Protein AF-A0A8H7E1X3-F1 (afdb_monomer_lite)

Organism: NCBI:txid364733

Radius of gyration: 27.25 Å; chains: 1; bounding box: 79×110×70 Å

Structure (mmCIF, N/CA/C/O backbone):
data_AF-A0A8H7E1X3-F1
#
_entry.id   AF-A0A8H7E1X3-F1
#
loop_
_atom_site.group_PDB
_atom_site.id
_atom_site.type_symbol
_atom_site.label_atom_id
_atom_site.label_alt_id
_atom_site.label_comp_id
_atom_site.label_asym_id
_atom_site.label_entity_id
_atom_site.label_seq_id
_atom_site.pdbx_PDB_ins_code
_atom_site.Cartn_x
_atom_site.Cartn_y
_atom_site.Cartn_z
_atom_site.occupancy
_atom_site.B_iso_or_equiv
_atom_site.auth_seq_id
_atom_site.auth_comp_id
_atom_site.auth_asym_id
_atom_site.auth_atom_id
_atom_site.pdbx_PDB_model_num
ATOM 1 N N . MET A 1 1 ? 49.394 28.393 -11.352 1.00 40.75 1 MET A N 1
ATOM 2 C CA . MET A 1 1 ? 48.302 28.401 -10.356 1.00 40.75 1 MET A CA 1
ATOM 3 C C . MET A 1 1 ? 47.250 27.421 -10.867 1.00 40.75 1 MET A C 1
ATOM 5 O O . MET A 1 1 ? 46.431 27.788 -11.692 1.00 40.75 1 MET A O 1
ATOM 9 N N . GLU A 1 2 ? 47.381 26.138 -10.519 1.00 32.41 2 GLU A N 1
ATOM 10 C CA . GLU A 1 2 ? 46.522 25.055 -11.025 1.00 32.41 2 GLU A CA 1
ATOM 11 C C . GLU A 1 2 ? 45.499 24.658 -9.958 1.00 32.41 2 GLU A C 1
ATOM 13 O O . GLU A 1 2 ? 45.860 24.237 -8.858 1.00 32.41 2 GLU A O 1
ATOM 18 N N . ILE A 1 3 ? 44.214 24.785 -10.286 1.00 37.97 3 ILE A N 1
ATOM 19 C CA . ILE A 1 3 ? 43.106 24.386 -9.418 1.00 37.97 3 ILE A CA 1
ATOM 20 C C . ILE A 1 3 ? 42.787 22.915 -9.709 1.00 37.97 3 ILE A C 1
ATOM 22 O O . ILE A 1 3 ? 42.150 22.582 -10.706 1.00 37.97 3 ILE A O 1
ATOM 26 N N . ARG A 1 4 ? 43.242 22.012 -8.830 1.00 36.03 4 ARG A N 1
ATOM 27 C CA . ARG A 1 4 ? 42.859 20.592 -8.847 1.00 36.03 4 ARG A CA 1
ATOM 28 C C . ARG A 1 4 ? 41.491 20.403 -8.192 1.00 36.03 4 ARG A C 1
ATOM 30 O O . ARG A 1 4 ? 41.354 20.495 -6.974 1.00 36.03 4 ARG A O 1
ATOM 37 N N . ASN A 1 5 ? 40.502 20.074 -9.015 1.00 37.00 5 ASN A N 1
ATOM 38 C CA . ASN A 1 5 ? 39.153 19.707 -8.602 1.00 37.00 5 ASN A CA 1
ATOM 39 C C . ASN A 1 5 ? 39.150 18.274 -8.028 1.00 37.00 5 ASN A C 1
ATOM 41 O O . ASN A 1 5 ? 39.399 17.306 -8.746 1.00 37.00 5 ASN A O 1
ATOM 45 N N .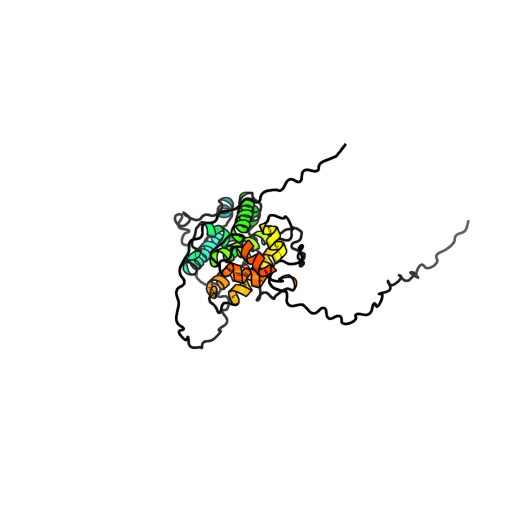 LYS A 1 6 ? 38.898 18.122 -6.721 1.00 37.31 6 LYS A N 1
ATOM 46 C CA . LYS A 1 6 ? 38.736 16.811 -6.068 1.00 37.31 6 LYS A CA 1
ATOM 47 C C . LYS A 1 6 ? 37.273 16.372 -6.150 1.00 37.31 6 LYS A C 1
ATOM 49 O O . LYS A 1 6 ? 36.441 16.828 -5.370 1.00 37.31 6 LYS A O 1
ATOM 54 N N . GLY A 1 7 ? 36.980 15.443 -7.057 1.00 34.59 7 GLY A N 1
ATOM 55 C CA . GLY A 1 7 ? 35.714 14.712 -7.082 1.00 34.59 7 GLY A CA 1
ATOM 56 C C . GLY A 1 7 ? 35.587 13.788 -5.866 1.00 34.59 7 GLY A C 1
ATOM 57 O O . GLY A 1 7 ? 36.361 12.845 -5.708 1.00 34.59 7 GLY A O 1
ATOM 58 N N . LYS A 1 8 ? 34.604 14.052 -4.999 1.00 36.53 8 LYS A N 1
ATOM 59 C CA . LYS A 1 8 ? 34.191 13.135 -3.928 1.00 36.53 8 LYS A CA 1
ATOM 60 C C . LYS A 1 8 ? 33.233 12.092 -4.509 1.00 36.53 8 LYS A C 1
ATOM 62 O O . LYS A 1 8 ? 32.081 12.403 -4.794 1.00 36.53 8 LYS A O 1
ATOM 67 N N . LYS A 1 9 ? 33.697 10.848 -4.649 1.00 36.06 9 LYS A N 1
ATOM 68 C CA . LYS A 1 9 ? 32.831 9.673 -4.831 1.00 36.06 9 LYS A CA 1
ATOM 69 C C . LYS A 1 9 ? 32.139 9.373 -3.496 1.00 36.06 9 LYS A C 1
ATOM 71 O O . LYS A 1 9 ? 32.824 9.139 -2.502 1.00 36.06 9 LYS A O 1
ATOM 76 N N . LYS A 1 10 ? 30.802 9.393 -3.458 1.00 39.31 10 LYS A N 1
ATOM 77 C CA . LYS A 1 10 ? 30.027 8.843 -2.334 1.00 39.31 10 LYS A CA 1
ATOM 78 C C . LYS A 1 10 ? 29.990 7.320 -2.475 1.00 39.31 10 LYS A C 1
ATOM 80 O O . LYS A 1 10 ? 29.634 6.802 -3.529 1.00 39.31 10 LYS A O 1
ATOM 85 N N . ALA A 1 11 ? 30.408 6.626 -1.422 1.00 35.34 11 ALA A N 1
ATOM 86 C CA . ALA A 1 11 ? 30.333 5.178 -1.309 1.00 35.34 11 ALA A CA 1
ATOM 87 C C . ALA A 1 11 ? 28.884 4.761 -1.013 1.00 35.34 11 ALA A C 1
ATOM 89 O O . ALA A 1 11 ? 28.290 5.239 -0.048 1.00 35.34 11 ALA A O 1
ATOM 90 N N . PHE A 1 12 ? 28.329 3.879 -1.844 1.00 36.59 12 PHE A N 1
ATOM 91 C CA . PHE A 1 12 ? 27.053 3.217 -1.592 1.00 36.59 12 PHE A CA 1
ATOM 92 C C . PHE A 1 12 ? 27.228 2.179 -0.476 1.00 36.59 12 PHE A C 1
ATOM 94 O O . PHE A 1 12 ? 28.072 1.285 -0.559 1.00 36.59 12 PHE A O 1
ATOM 101 N N . GLY A 1 13 ? 26.441 2.332 0.589 1.00 32.03 13 GLY A N 1
ATOM 102 C CA . GLY A 1 13 ? 26.385 1.403 1.711 1.00 32.03 13 GLY A CA 1
ATOM 103 C C . GLY A 1 13 ? 25.727 0.091 1.295 1.00 32.03 13 GLY A C 1
ATOM 104 O O . GLY A 1 13 ? 24.541 0.047 0.983 1.00 32.03 13 GLY A O 1
ATOM 105 N N . LYS A 1 14 ? 26.514 -0.982 1.312 1.00 32.50 14 LYS A N 1
ATOM 106 C CA . LYS A 1 14 ? 26.104 -2.361 1.045 1.00 32.50 14 LYS A CA 1
ATOM 107 C C . LYS A 1 14 ? 25.162 -2.835 2.165 1.00 32.50 14 LYS A C 1
ATOM 109 O O . LYS A 1 14 ? 25.622 -3.070 3.281 1.00 32.50 14 LYS A O 1
ATOM 114 N N . ARG A 1 15 ? 23.855 -2.953 1.901 1.00 44.34 15 ARG A N 1
ATOM 115 C CA . ARG A 1 15 ? 22.910 -3.603 2.829 1.00 44.34 15 ARG A CA 1
ATOM 116 C C . ARG A 1 15 ? 23.003 -5.115 2.637 1.00 44.34 15 ARG A C 1
ATOM 118 O O . ARG A 1 15 ? 22.833 -5.618 1.533 1.00 44.34 15 ARG A O 1
ATOM 125 N N . VAL A 1 16 ? 23.328 -5.819 3.715 1.00 31.39 16 VAL A N 1
ATOM 126 C CA . VAL A 1 16 ? 23.414 -7.281 3.757 1.00 31.39 16 VAL A CA 1
ATOM 127 C C . VAL A 1 16 ? 22.051 -7.815 4.189 1.00 31.39 16 VAL A C 1
ATOM 129 O O . VAL A 1 16 ? 21.572 -7.482 5.270 1.00 31.39 16 VAL A O 1
ATOM 132 N N . CYS A 1 17 ? 21.422 -8.627 3.342 1.00 40.16 17 CYS A N 1
ATOM 133 C CA . CYS A 1 17 ? 20.300 -9.481 3.718 1.00 40.16 17 CYS A CA 1
ATOM 134 C C . CYS A 1 17 ? 20.712 -10.926 3.422 1.00 40.16 17 CYS A C 1
ATOM 136 O O . CYS A 1 17 ? 20.998 -11.273 2.275 1.00 40.16 17 CYS A O 1
ATOM 138 N N . ASP A 1 18 ? 20.800 -11.739 4.471 1.00 33.78 18 ASP A N 1
ATOM 139 C CA . ASP A 1 18 ? 21.260 -13.122 4.402 1.00 33.78 18 ASP A CA 1
ATOM 140 C C . ASP A 1 18 ? 20.233 -14.026 3.703 1.00 33.78 18 ASP A C 1
ATOM 142 O O . ASP A 1 18 ? 19.049 -14.057 4.041 1.00 33.78 18 ASP A O 1
ATOM 146 N N . ASN A 1 19 ? 20.709 -14.782 2.710 1.00 34.38 19 ASN A N 1
ATOM 147 C CA . ASN A 1 19 ? 19.912 -15.687 1.886 1.00 34.38 19 ASN A CA 1
ATOM 148 C C . ASN A 1 19 ? 19.796 -17.078 2.528 1.00 34.38 19 ASN A C 1
ATOM 150 O O . ASN A 1 19 ? 20.764 -17.840 2.564 1.00 34.38 19 ASN A O 1
ATOM 154 N N . ALA A 1 20 ? 18.584 -17.465 2.929 1.00 38.03 20 ALA A N 1
ATOM 155 C CA . ALA A 1 20 ? 18.246 -18.849 3.248 1.00 38.03 20 ALA A CA 1
ATOM 156 C C . ALA A 1 20 ? 17.790 -19.596 1.977 1.00 38.03 20 ALA A C 1
ATOM 158 O O . ALA A 1 20 ? 16.727 -19.327 1.417 1.00 38.03 20 ALA A O 1
ATOM 159 N N . ARG A 1 21 ? 18.598 -20.560 1.514 1.00 37.12 21 ARG A N 1
ATOM 160 C CA . ARG A 1 21 ? 18.247 -21.503 0.434 1.00 37.12 21 ARG A CA 1
ATOM 161 C C . ARG A 1 21 ? 17.143 -22.459 0.899 1.00 37.12 21 ARG A C 1
ATOM 163 O O . ARG A 1 21 ? 17.361 -23.227 1.831 1.00 37.12 21 ARG A O 1
ATOM 170 N N . SER A 1 22 ? 16.016 -22.501 0.186 1.00 34.88 22 SER A N 1
ATOM 171 C CA . SER A 1 22 ? 14.993 -23.545 0.341 1.00 34.88 22 SER A CA 1
ATOM 172 C C . SER A 1 22 ? 14.752 -24.290 -0.976 1.00 34.88 22 SER A C 1
ATOM 174 O O . SER A 1 22 ? 14.728 -23.698 -2.055 1.00 34.88 22 SER A O 1
ATOM 176 N N . LYS A 1 23 ? 14.641 -25.617 -0.869 1.00 36.41 23 LYS A N 1
ATOM 177 C CA . LYS A 1 23 ? 14.521 -26.592 -1.961 1.00 36.41 23 LYS A CA 1
ATOM 178 C C . LYS A 1 23 ? 13.106 -26.572 -2.561 1.00 36.41 23 LYS A C 1
ATOM 180 O O . LYS A 1 23 ? 12.122 -26.514 -1.831 1.00 36.41 23 LYS A O 1
ATOM 185 N N . LYS A 1 24 ? 13.008 -26.676 -3.892 1.00 33.84 24 LYS A N 1
ATOM 186 C CA . LYS A 1 24 ? 11.742 -26.812 -4.638 1.00 33.84 24 LYS A CA 1
ATOM 187 C C . LYS A 1 24 ? 11.119 -28.203 -4.426 1.00 33.84 24 LYS A C 1
ATOM 189 O O . LYS A 1 24 ? 11.837 -29.184 -4.621 1.00 33.84 24 LYS A O 1
ATOM 194 N N . PRO A 1 25 ? 9.808 -28.321 -4.150 1.00 36.34 25 PRO A N 1
ATOM 195 C CA . PRO A 1 25 ? 9.078 -29.561 -4.367 1.00 36.34 25 PRO A CA 1
ATOM 196 C C . PRO A 1 25 ? 8.365 -29.559 -5.731 1.00 36.34 25 PRO A C 1
ATOM 198 O O . PRO A 1 25 ? 7.834 -28.545 -6.184 1.00 36.34 25 PRO A O 1
ATOM 201 N N . SER A 1 26 ? 8.394 -30.725 -6.374 1.00 33.47 26 SER A N 1
ATOM 202 C CA . SER A 1 26 ? 7.674 -31.085 -7.598 1.00 33.47 26 SER A CA 1
ATOM 203 C C . SER A 1 26 ? 6.284 -31.601 -7.227 1.00 33.47 26 SER A C 1
ATOM 205 O O . SER A 1 26 ? 6.188 -32.442 -6.333 1.00 33.47 26 SER A O 1
ATOM 207 N N . TYR A 1 27 ? 5.230 -31.135 -7.902 1.00 35.53 27 TYR A N 1
ATOM 208 C CA . TYR A 1 27 ? 3.880 -31.675 -7.732 1.00 35.53 27 TYR A CA 1
ATOM 209 C C . TYR A 1 27 ? 3.224 -31.992 -9.074 1.00 35.53 27 TYR A C 1
ATOM 211 O O . TYR A 1 27 ? 3.367 -31.263 -10.054 1.00 35.53 27 TYR A O 1
ATOM 219 N N . LYS A 1 28 ? 2.559 -33.150 -9.077 1.00 32.94 28 LYS A N 1
ATOM 220 C CA . LYS A 1 28 ? 1.869 -33.792 -10.195 1.00 32.94 28 LYS A CA 1
ATOM 221 C C . LYS A 1 28 ? 0.504 -33.139 -10.433 1.00 32.94 28 LYS A C 1
ATOM 223 O O . LYS A 1 28 ? -0.164 -32.742 -9.486 1.00 32.94 28 LYS A O 1
ATOM 228 N N . ASN A 1 29 ? 0.113 -33.092 -11.706 1.00 32.84 29 ASN A N 1
ATOM 229 C CA . ASN A 1 29 ? -1.195 -32.652 -12.186 1.00 32.84 29 ASN A CA 1
ATOM 230 C C . ASN A 1 29 ? -2.312 -33.588 -11.710 1.00 32.84 29 ASN A C 1
ATOM 232 O O . ASN A 1 29 ? -2.316 -34.764 -12.078 1.00 32.84 29 ASN A O 1
ATOM 236 N N . GLU A 1 30 ? -3.299 -33.040 -11.010 1.00 33.59 30 GLU A N 1
ATOM 237 C CA . GLU A 1 30 ? -4.628 -33.639 -10.886 1.00 33.59 30 GLU A CA 1
ATOM 238 C C . GLU A 1 30 ? -5.644 -32.763 -11.625 1.00 33.59 30 GLU A C 1
ATOM 240 O O . GLU A 1 30 ? -5.647 -31.538 -11.508 1.00 33.59 30 GLU A O 1
ATOM 245 N N . LYS A 1 31 ? -6.463 -33.413 -12.457 1.00 35.22 31 LYS A N 1
ATOM 246 C CA . LYS A 1 31 ? -7.557 -32.806 -13.221 1.00 35.22 31 LYS A CA 1
ATOM 247 C C . LYS A 1 31 ? -8.707 -32.468 -12.273 1.00 35.22 31 LYS A C 1
ATOM 249 O O . LYS A 1 31 ? -9.170 -33.353 -11.559 1.00 35.22 31 LYS A O 1
ATOM 254 N N . ILE A 1 32 ? -9.215 -31.241 -12.344 1.00 34.91 32 ILE A N 1
ATOM 255 C CA . ILE A 1 32 ? -10.472 -30.840 -11.699 1.00 34.91 32 ILE A CA 1
ATOM 256 C C . ILE A 1 32 ? -11.569 -30.779 -12.778 1.00 34.91 32 ILE A C 1
ATOM 258 O O . ILE A 1 32 ? -11.307 -30.221 -13.847 1.00 34.91 32 ILE A O 1
ATOM 262 N N . PRO A 1 33 ? -12.766 -31.353 -12.552 1.00 32.25 33 PRO A N 1
ATOM 263 C CA . PRO A 1 33 ? -13.883 -31.256 -13.484 1.00 32.25 33 PRO A CA 1
ATOM 264 C C . PRO A 1 33 ? -14.520 -29.864 -13.455 1.00 32.25 33 PRO A C 1
ATOM 266 O O . PRO A 1 33 ? -14.688 -29.260 -12.396 1.00 32.25 33 PRO A O 1
ATOM 269 N N . SER A 1 34 ? -14.900 -29.395 -14.639 1.00 40.62 34 SER A N 1
ATOM 270 C CA . SER A 1 34 ? -15.777 -28.255 -14.872 1.00 40.62 34 SER A CA 1
ATOM 271 C C . SER A 1 34 ? -17.210 -28.585 -14.463 1.00 40.62 34 SER A C 1
ATOM 273 O O . SER A 1 34 ? -17.730 -29.613 -14.888 1.00 40.62 34 SER A O 1
ATOM 275 N N . ASP A 1 35 ? -17.808 -27.723 -13.645 1.00 34.59 35 ASP A N 1
ATOM 276 C CA . ASP A 1 35 ? -19.159 -27.161 -13.803 1.00 34.59 35 ASP A CA 1
ATOM 277 C C . ASP A 1 35 ? -19.638 -26.636 -12.447 1.00 34.59 35 ASP A C 1
ATOM 279 O O . ASP A 1 35 ? -19.656 -27.388 -11.476 1.00 34.59 35 ASP A O 1
ATOM 283 N N . GLN A 1 36 ? -20.027 -25.354 -12.390 1.00 33.09 36 GLN A N 1
ATOM 284 C CA . GLN A 1 36 ? -21.293 -24.888 -11.796 1.00 33.09 36 GLN A CA 1
ATOM 285 C C . GLN A 1 36 ? -21.360 -23.352 -11.684 1.00 33.09 36 GLN A C 1
ATOM 287 O O . GLN A 1 36 ? -20.557 -22.715 -11.011 1.00 33.09 36 GLN A O 1
ATOM 292 N N . ASN A 1 37 ? -22.369 -22.812 -12.375 1.00 28.78 37 ASN A N 1
ATOM 293 C CA . ASN A 1 37 ? -23.277 -21.723 -11.999 1.00 28.78 37 ASN A CA 1
ATOM 294 C C . ASN A 1 37 ? -22.716 -20.502 -11.253 1.00 28.78 37 ASN A C 1
ATOM 296 O O . ASN A 1 37 ? -22.516 -20.505 -10.042 1.00 28.78 37 ASN A O 1
ATOM 300 N N . ILE A 1 38 ? -22.615 -19.397 -11.996 1.00 33.38 38 ILE A N 1
ATOM 301 C CA . ILE A 1 38 ? -22.511 -18.039 -11.462 1.00 33.38 38 ILE A CA 1
ATOM 302 C C . ILE A 1 38 ? -23.931 -17.588 -11.098 1.00 33.38 38 ILE A C 1
ATOM 304 O O . ILE A 1 38 ? -24.655 -17.057 -11.936 1.00 33.38 38 ILE A O 1
ATOM 308 N N . GLU A 1 39 ? -24.336 -17.825 -9.853 1.00 29.86 39 GLU A N 1
ATOM 309 C CA . GLU A 1 39 ? -25.414 -17.056 -9.235 1.00 29.86 39 GLU A CA 1
ATOM 310 C C . GLU A 1 39 ? -24.825 -15.775 -8.639 1.00 29.86 39 GLU A C 1
ATOM 312 O O . GLU A 1 39 ? -23.852 -15.777 -7.884 1.00 29.86 39 GLU A O 1
ATOM 317 N N . THR A 1 40 ? -25.416 -14.662 -9.050 1.00 33.84 40 THR A N 1
ATOM 318 C CA . THR A 1 40 ? -25.144 -13.302 -8.608 1.00 33.84 40 THR A CA 1
ATOM 319 C C . THR A 1 40 ? -25.275 -13.211 -7.084 1.00 33.84 40 THR A C 1
ATOM 321 O O . THR A 1 40 ? -26.377 -13.293 -6.545 1.00 33.84 40 THR A O 1
ATOM 324 N N . LEU A 1 41 ? -24.156 -13.020 -6.377 1.00 33.00 41 LEU A N 1
ATOM 325 C CA . LEU A 1 41 ? -24.151 -12.671 -4.955 1.00 33.00 41 LEU A CA 1
ATOM 326 C C . LEU A 1 41 ? -24.676 -11.241 -4.803 1.00 33.00 41 LEU A C 1
ATOM 328 O O . LEU A 1 41 ? -23.929 -10.265 -4.834 1.00 33.00 41 LEU A O 1
ATOM 332 N N . ALA A 1 42 ? -25.995 -11.134 -4.671 1.00 29.48 42 ALA A N 1
ATOM 333 C CA . ALA A 1 42 ? -26.642 -9.967 -4.111 1.00 29.48 42 ALA A CA 1
ATOM 334 C C . ALA A 1 42 ? -26.044 -9.697 -2.724 1.00 29.48 42 ALA A C 1
ATOM 336 O O . ALA A 1 42 ? -25.891 -10.611 -1.911 1.00 29.48 42 ALA A O 1
ATOM 337 N N . VAL A 1 43 ? -25.709 -8.432 -2.475 1.00 38.00 43 VAL A N 1
ATOM 338 C CA . VAL A 1 43 ? -25.320 -7.903 -1.169 1.00 38.00 43 VAL A CA 1
ATOM 339 C C . VAL A 1 43 ? -26.432 -8.242 -0.177 1.00 38.00 43 VAL A C 1
ATOM 341 O O . VAL A 1 43 ? -27.475 -7.593 -0.132 1.00 38.00 43 VAL A O 1
ATOM 344 N N . ALA A 1 44 ? -26.237 -9.318 0.579 1.00 29.52 44 ALA A N 1
ATOM 345 C CA . ALA A 1 44 ? -27.119 -9.678 1.667 1.00 29.52 44 ALA A CA 1
ATOM 346 C C . ALA A 1 44 ? -26.823 -8.724 2.824 1.00 29.52 44 ALA A C 1
ATOM 348 O O . ALA A 1 44 ? -25.816 -8.867 3.518 1.00 29.52 44 ALA A O 1
ATOM 349 N N . GLU A 1 45 ? -27.700 -7.742 3.031 1.00 31.36 45 GLU A N 1
ATOM 350 C CA . GLU A 1 45 ? -27.774 -7.038 4.307 1.00 31.36 45 GLU A CA 1
ATOM 351 C C . GLU A 1 45 ? -27.894 -8.085 5.427 1.00 31.36 45 GLU A C 1
ATOM 353 O O . GLU A 1 45 ? -28.821 -8.908 5.392 1.00 31.36 45 GLU A O 1
ATOM 358 N N . PRO A 1 46 ? -26.994 -8.098 6.424 1.00 34.97 46 PRO A N 1
ATOM 359 C CA . PRO A 1 46 ? -27.085 -9.055 7.511 1.00 34.97 46 PRO A CA 1
ATOM 360 C C . PRO A 1 46 ? -28.291 -8.710 8.394 1.00 34.97 46 PRO A C 1
ATOM 362 O O . PRO A 1 46 ? -28.202 -7.949 9.356 1.00 34.97 46 PRO A O 1
ATOM 365 N N . LYS A 1 47 ? -29.443 -9.315 8.085 1.00 34.22 47 LYS A N 1
ATOM 366 C CA . LYS A 1 47 ? -30.630 -9.374 8.950 1.00 34.22 47 LYS A CA 1
ATOM 367 C C . LYS A 1 47 ? -30.427 -10.417 10.048 1.00 34.22 47 LYS A C 1
ATOM 369 O O . LYS A 1 47 ? -31.170 -11.387 10.157 1.00 34.22 47 LYS A O 1
ATOM 374 N N . THR A 1 48 ? -29.418 -10.209 10.880 1.00 34.88 48 THR A N 1
ATOM 375 C CA . THR A 1 48 ? -29.334 -10.856 12.192 1.00 34.88 48 THR A CA 1
ATOM 376 C C . THR A 1 48 ? -29.596 -9.791 13.244 1.00 34.88 48 THR A C 1
ATOM 378 O O . THR A 1 48 ? -28.948 -8.744 13.200 1.00 34.88 48 THR A O 1
ATOM 381 N N . PRO A 1 49 ? -30.535 -10.006 14.184 1.00 34.66 49 PRO A N 1
ATOM 382 C CA . PRO A 1 49 ? -30.709 -9.079 15.287 1.00 34.66 49 PRO A CA 1
ATOM 383 C C . PRO A 1 49 ? -29.373 -9.016 16.023 1.00 34.66 49 PRO A C 1
ATOM 385 O O . PRO A 1 49 ? -28.888 -10.045 16.495 1.00 34.66 49 PRO A O 1
ATOM 388 N N . LEU A 1 50 ? -28.763 -7.825 16.060 1.00 41.53 50 LEU A N 1
ATOM 389 C CA . LEU A 1 50 ? -27.578 -7.545 16.860 1.00 41.53 50 LEU A CA 1
ATOM 390 C C . LEU A 1 50 ? -27.877 -8.005 18.285 1.00 41.53 50 LEU A C 1
ATOM 392 O O . LEU A 1 50 ? -28.576 -7.329 19.047 1.00 41.53 50 LEU A O 1
ATOM 396 N N . SER A 1 51 ? -27.369 -9.188 18.626 1.00 34.34 51 SER A N 1
ATOM 397 C CA . SER A 1 51 ? -27.281 -9.637 19.999 1.00 34.34 51 SER A CA 1
ATOM 398 C C . SER A 1 51 ? -26.544 -8.534 20.735 1.00 34.34 51 SER A C 1
ATOM 400 O O . SER A 1 51 ? -25.371 -8.267 20.468 1.00 34.34 51 SER A O 1
ATOM 402 N N . LYS A 1 52 ? -27.256 -7.857 21.638 1.00 41.28 52 LYS A N 1
ATOM 403 C CA . LYS A 1 52 ? -26.666 -7.043 22.694 1.00 41.28 52 LYS A CA 1
ATOM 404 C C . LYS A 1 52 ? -25.803 -7.973 23.536 1.00 41.28 52 LYS A C 1
ATOM 406 O O . LYS A 1 52 ? -26.231 -8.458 24.577 1.00 41.28 52 LYS A O 1
ATOM 411 N N . SER A 1 53 ? -24.597 -8.262 23.075 1.00 38.66 53 SER A N 1
ATOM 412 C CA . SER A 1 53 ? -23.643 -9.011 23.863 1.00 38.66 53 SER A CA 1
ATOM 413 C C . SER A 1 53 ? -22.221 -8.618 23.507 1.00 38.66 53 SER A C 1
ATOM 415 O O . SER A 1 53 ? -21.548 -9.278 22.724 1.00 38.66 53 SER A O 1
ATOM 417 N N . VAL A 1 54 ? -21.783 -7.582 24.216 1.00 40.31 54 VAL A N 1
ATOM 418 C CA . VAL A 1 54 ? -20.501 -7.585 24.912 1.00 40.31 54 VAL A CA 1
ATOM 419 C C . VAL A 1 54 ? -19.289 -7.612 23.970 1.00 40.31 54 VAL A C 1
ATOM 421 O O . VAL A 1 54 ? -18.741 -8.674 23.677 1.00 40.31 54 VAL A O 1
ATOM 424 N N . LEU A 1 55 ? -18.751 -6.423 23.665 1.00 43.97 55 LEU A N 1
ATOM 425 C CA . LEU A 1 55 ? -17.299 -6.232 23.730 1.00 43.97 55 LEU A CA 1
ATOM 426 C C . LEU A 1 55 ? -16.860 -6.814 25.076 1.00 43.97 55 LEU A C 1
ATOM 428 O O . LEU A 1 55 ? -16.966 -6.159 26.114 1.00 43.97 55 LEU A O 1
ATOM 432 N N . LYS A 1 56 ? -16.470 -8.094 25.101 1.00 45.25 56 LYS A N 1
ATOM 433 C CA . LYS A 1 56 ? -15.847 -8.675 26.287 1.00 45.25 56 LYS A CA 1
ATOM 434 C C . LYS A 1 56 ? -14.582 -7.868 26.420 1.00 45.25 56 LYS A C 1
ATOM 436 O O . LYS A 1 56 ? -13.702 -7.972 25.578 1.00 45.25 56 LYS A O 1
ATOM 441 N N . SER A 1 57 ? -14.522 -7.043 27.450 1.00 41.66 57 SER A N 1
ATOM 442 C CA . SER A 1 57 ? -13.445 -6.103 27.736 1.00 41.66 57 SER A CA 1
ATOM 443 C C . SER A 1 57 ? -12.059 -6.771 27.788 1.00 41.66 57 SER A C 1
ATOM 445 O O . SER A 1 57 ? -11.059 -6.073 27.725 1.00 41.66 57 SER A O 1
ATOM 447 N N . GLY A 1 58 ? -11.989 -8.111 27.820 1.00 42.56 58 GLY A N 1
ATOM 448 C CA . GLY A 1 58 ? -10.768 -8.912 27.661 1.00 42.56 58 GLY A CA 1
ATOM 449 C C . GLY A 1 58 ? -10.421 -9.397 26.237 1.00 42.56 58 GLY A C 1
ATOM 450 O O . GLY A 1 58 ? -9.422 -10.082 26.084 1.00 42.56 58 GLY A O 1
ATOM 451 N N . ARG A 1 59 ? -11.201 -9.096 25.183 1.00 51.47 59 ARG A N 1
ATOM 452 C CA . ARG A 1 59 ? -10.902 -9.478 23.774 1.00 51.47 59 ARG A CA 1
ATOM 453 C C . ARG A 1 59 ? -10.083 -8.437 22.996 1.00 51.47 59 ARG A C 1
ATOM 455 O O . ARG A 1 59 ? -9.648 -8.717 21.882 1.00 51.47 59 ARG A O 1
ATOM 462 N N . LEU A 1 60 ? -9.889 -7.249 23.567 1.00 53.72 60 LEU A N 1
ATOM 463 C CA . LEU A 1 60 ? -9.121 -6.153 22.960 1.00 53.72 60 LEU A CA 1
ATOM 464 C C . LEU A 1 60 ? -7.640 -6.177 23.380 1.00 53.72 60 LEU A C 1
ATOM 466 O O . LEU A 1 60 ? -6.811 -5.500 22.772 1.00 53.72 60 LEU A O 1
ATOM 470 N N . GLU A 1 61 ? -7.289 -6.978 24.392 1.00 50.22 61 GLU A N 1
ATOM 471 C CA . GLU A 1 61 ? -5.898 -7.242 24.758 1.00 50.22 61 GLU A CA 1
ATOM 472 C C . GLU A 1 61 ? -5.195 -7.962 23.598 1.00 50.22 61 GLU A C 1
ATOM 474 O O . GLU A 1 61 ? -5.582 -9.054 23.191 1.00 50.22 61 GLU A O 1
ATOM 479 N N . GLY A 1 62 ? -4.180 -7.314 23.022 1.00 62.41 62 GLY A N 1
ATOM 480 C CA . GLY A 1 62 ? -3.420 -7.828 21.875 1.00 62.41 62 GLY A CA 1
ATOM 481 C C . GLY A 1 62 ? -3.650 -7.076 20.564 1.00 62.41 62 GLY A C 1
ATOM 482 O O . GLY A 1 62 ? -2.891 -7.264 19.613 1.00 62.41 62 GLY A O 1
ATOM 483 N N . TRP A 1 63 ? -4.625 -6.165 20.509 1.00 72.06 63 TRP A N 1
ATOM 484 C CA . TRP A 1 63 ? -4.811 -5.308 19.344 1.00 72.06 63 TRP A CA 1
ATOM 485 C C . TRP A 1 63 ? -3.732 -4.229 19.301 1.00 72.06 63 TRP A C 1
ATOM 487 O O . TRP A 1 63 ? -3.772 -3.253 20.050 1.00 72.06 63 TRP A O 1
ATOM 497 N N . LYS A 1 64 ? -2.767 -4.371 18.390 1.00 81.94 64 LYS A N 1
ATOM 498 C CA . LYS A 1 64 ? -1.788 -3.312 18.120 1.00 81.94 64 LYS A CA 1
ATOM 499 C C . LYS A 1 64 ? -2.391 -2.261 17.185 1.00 81.94 64 LYS A C 1
ATOM 501 O O . LYS A 1 64 ? -2.032 -2.174 16.014 1.00 81.94 64 LYS A O 1
ATOM 506 N N . LEU A 1 65 ? -3.322 -1.466 17.714 1.00 85.88 65 LEU A N 1
ATOM 507 C CA . LEU A 1 65 ? -3.777 -0.226 17.084 1.00 85.88 65 LEU A CA 1
ATOM 508 C C . LEU A 1 65 ? -3.181 0.991 17.810 1.00 85.88 65 LEU A C 1
ATOM 510 O O . LEU A 1 65 ? -2.998 0.945 19.029 1.00 85.88 65 LEU A O 1
ATOM 514 N N . PRO A 1 66 ? -2.903 2.097 17.098 1.00 87.50 66 PRO A N 1
ATOM 515 C CA . PRO A 1 66 ? -2.539 3.358 17.732 1.00 87.50 66 PRO A CA 1
ATOM 516 C C . PRO A 1 66 ? -3.624 3.796 18.720 1.00 87.50 66 PRO A C 1
ATOM 518 O O . PRO A 1 66 ? -4.815 3.764 18.403 1.00 87.50 66 PRO A O 1
ATOM 521 N N . SER A 1 67 ? -3.222 4.241 19.911 1.00 86.69 67 SER A N 1
ATOM 522 C CA . SER A 1 67 ? -4.155 4.590 20.993 1.00 86.69 67 SER A CA 1
ATOM 523 C C . SER A 1 67 ? -5.147 5.686 20.593 1.00 86.69 67 SER A C 1
ATOM 525 O O . SER A 1 67 ? -6.315 5.622 20.974 1.00 86.69 67 SER A O 1
ATOM 527 N N . GLN A 1 68 ? -4.705 6.658 19.789 1.00 85.31 68 GLN A N 1
ATOM 528 C CA . GLN A 1 68 ? -5.553 7.713 19.233 1.00 85.31 68 GLN A CA 1
ATOM 529 C C . GLN A 1 68 ? -6.664 7.145 18.342 1.00 85.31 68 GLN A C 1
ATOM 531 O O . GLN A 1 68 ? -7.817 7.540 18.482 1.00 85.31 68 GLN A O 1
ATOM 536 N N . VAL A 1 69 ? -6.326 6.199 17.461 1.00 85.56 69 VAL A N 1
ATOM 537 C CA . VAL A 1 69 ? -7.289 5.546 16.564 1.00 85.56 69 VAL A CA 1
ATOM 538 C C . VAL A 1 69 ? -8.262 4.704 17.375 1.00 85.56 69 VAL A C 1
ATOM 540 O O . VAL A 1 69 ? -9.469 4.862 17.246 1.00 85.56 69 VAL A O 1
ATOM 543 N N . PHE A 1 70 ? -7.740 3.877 18.279 1.00 85.44 70 PHE A N 1
ATOM 544 C CA . PHE A 1 70 ? -8.554 3.007 19.119 1.00 85.44 70 PHE A CA 1
ATOM 545 C C . PHE A 1 70 ? -9.584 3.782 19.954 1.00 85.44 70 PHE A C 1
ATOM 547 O O . PHE A 1 70 ? -10.730 3.365 20.064 1.00 85.44 70 PHE A O 1
ATOM 554 N N . ARG A 1 71 ? -9.190 4.927 20.525 1.00 85.06 71 ARG A N 1
ATOM 555 C CA . ARG A 1 71 ? -10.074 5.763 21.354 1.00 85.06 71 ARG A CA 1
ATOM 556 C C . ARG A 1 71 ? -11.043 6.625 20.551 1.00 85.06 71 ARG A C 1
ATOM 558 O O . ARG A 1 71 ? -12.048 7.052 21.108 1.00 85.06 71 ARG A O 1
ATOM 565 N N . GLY A 1 72 ? -10.710 6.953 19.304 1.00 84.00 72 GLY A N 1
ATOM 566 C CA . GLY A 1 72 ? -11.546 7.816 18.472 1.00 84.00 72 GLY A CA 1
ATOM 567 C C . GLY A 1 72 ? -12.517 7.065 17.564 1.00 84.00 72 GLY A C 1
ATOM 568 O O . GLY A 1 72 ? -13.362 7.712 16.953 1.00 84.00 72 GLY A O 1
ATOM 569 N N . LEU A 1 73 ? -12.421 5.735 17.485 1.00 83.94 73 LEU A N 1
ATOM 570 C CA . LEU A 1 73 ? -13.433 4.889 16.857 1.00 83.94 73 LEU A CA 1
ATOM 571 C C . LEU A 1 73 ? -14.569 4.584 17.837 1.00 83.94 73 LEU A C 1
ATOM 573 O O . LEU A 1 73 ? -14.352 4.351 19.027 1.00 83.94 73 LEU A O 1
ATOM 577 N N . SER A 1 74 ? -15.794 4.563 17.324 1.00 84.44 74 SER A N 1
ATOM 578 C CA . SER A 1 74 ? -16.956 4.091 18.070 1.00 84.44 74 SER A CA 1
ATOM 579 C C . SER A 1 74 ? -16.895 2.577 18.288 1.00 84.44 74 SER A C 1
ATOM 581 O O . SER A 1 74 ? -16.267 1.835 17.533 1.00 84.44 74 SER A O 1
ATOM 583 N N . ILE A 1 75 ? -17.622 2.096 19.299 1.00 82.81 75 ILE A N 1
ATOM 584 C CA . ILE A 1 75 ? -17.758 0.659 19.588 1.00 82.81 75 ILE A CA 1
ATOM 585 C C . ILE A 1 75 ? -18.244 -0.118 18.356 1.00 82.81 75 ILE A C 1
ATOM 587 O O . ILE A 1 75 ? -17.710 -1.174 18.050 1.00 82.81 75 ILE A O 1
ATOM 591 N N . GLN A 1 76 ? -19.207 0.434 17.614 1.00 82.06 76 GLN A N 1
ATOM 592 C CA . GLN A 1 76 ? -19.768 -0.210 16.424 1.00 82.06 76 GLN A CA 1
ATOM 593 C C . GLN A 1 76 ? -18.733 -0.338 15.298 1.00 82.06 76 GLN A C 1
ATOM 595 O O . GLN A 1 76 ? -18.689 -1.355 14.615 1.00 82.06 76 GLN A O 1
ATOM 600 N N . GLU A 1 77 ? -17.884 0.674 15.104 1.00 84.06 77 GLU A N 1
ATOM 601 C CA . GLU A 1 77 ? -16.793 0.618 14.121 1.00 84.06 77 GLU A CA 1
ATOM 602 C C . GLU A 1 77 ? -15.727 -0.404 14.527 1.00 84.06 77 GLU A C 1
ATOM 604 O O . GLU A 1 77 ? -15.252 -1.162 13.683 1.00 84.06 77 GLU A O 1
ATOM 609 N N . LEU A 1 78 ? -15.391 -0.465 15.819 1.00 84.31 78 LEU A N 1
ATOM 610 C CA . LEU A 1 78 ? -14.461 -1.459 16.355 1.00 84.31 78 LEU A CA 1
ATOM 611 C C . LEU A 1 78 ? -15.007 -2.887 16.223 1.00 84.31 78 LEU A C 1
ATOM 613 O O . LEU A 1 78 ? -14.255 -3.779 15.835 1.00 84.31 78 LEU A O 1
ATOM 617 N N . ASP A 1 79 ? -16.297 -3.103 16.484 1.00 83.12 79 ASP A N 1
ATOM 618 C CA . ASP A 1 79 ? -16.951 -4.408 16.339 1.00 83.12 79 ASP A CA 1
ATOM 619 C C . ASP A 1 79 ? -17.000 -4.854 14.870 1.00 83.12 79 ASP A C 1
ATOM 621 O O . ASP A 1 79 ? -16.658 -5.996 14.561 1.00 83.12 79 ASP A O 1
ATOM 625 N N . HIS A 1 80 ? -17.353 -3.960 13.939 1.00 83.56 80 HIS A N 1
ATOM 626 C CA . HIS A 1 80 ? -17.315 -4.277 12.507 1.00 83.56 80 HIS A CA 1
ATOM 627 C C . HIS A 1 80 ? -15.900 -4.622 12.039 1.00 83.56 80 HIS A C 1
ATOM 629 O O . HIS A 1 80 ? -15.701 -5.623 11.347 1.00 83.56 80 HIS A O 1
ATOM 635 N N . PHE A 1 81 ? -14.909 -3.825 12.445 1.00 86.00 81 PHE A N 1
ATOM 636 C CA . PHE A 1 81 ? -13.518 -4.102 12.113 1.00 86.00 81 PHE A CA 1
ATOM 637 C C . PHE A 1 81 ? -13.041 -5.426 12.727 1.00 86.00 81 PHE A C 1
ATOM 639 O O . PHE A 1 81 ? -12.329 -6.175 12.063 1.00 86.00 81 PHE A O 1
ATOM 646 N N . TYR A 1 82 ? -13.477 -5.769 13.944 1.00 85.50 82 TYR A N 1
ATOM 647 C CA . TYR A 1 82 ? -13.162 -7.058 14.560 1.00 85.50 82 TYR A CA 1
ATOM 648 C C . TYR A 1 82 ? -13.675 -8.233 13.734 1.00 85.50 82 TYR A C 1
ATOM 650 O O . TYR A 1 82 ? -12.914 -9.153 13.445 1.00 85.50 82 TYR A O 1
ATOM 658 N N . VAL A 1 83 ? -14.951 -8.195 13.343 1.00 85.38 83 VAL A N 1
ATOM 659 C CA . VAL A 1 83 ? -15.568 -9.263 12.547 1.00 85.38 83 VAL A CA 1
ATOM 660 C C . VAL A 1 83 ? -14.825 -9.431 11.222 1.00 85.38 83 VAL A C 1
ATOM 662 O O . VAL A 1 83 ? -14.506 -10.555 10.834 1.00 85.38 83 VAL A O 1
ATOM 665 N N . TYR A 1 84 ? -14.480 -8.321 10.563 1.00 85.38 84 TYR A N 1
ATOM 666 C CA . TYR A 1 84 ? -13.667 -8.352 9.350 1.00 85.38 84 TYR A CA 1
ATOM 667 C C . TYR A 1 84 ? -12.285 -8.976 9.588 1.00 85.38 84 TYR A C 1
ATOM 669 O O . TYR A 1 84 ? -11.842 -9.824 8.809 1.00 85.38 84 TYR A O 1
ATOM 677 N N . LEU A 1 85 ? -11.595 -8.558 10.652 1.00 87.88 85 LEU A N 1
ATOM 678 C CA . LEU A 1 85 ? -10.246 -9.013 10.971 1.00 87.88 85 LEU A CA 1
ATOM 679 C C . LEU A 1 85 ? -10.234 -10.513 11.294 1.00 87.88 85 LEU A C 1
ATOM 681 O O . LEU A 1 85 ? -9.426 -11.250 10.733 1.00 87.88 85 LEU A O 1
ATOM 685 N N . GLU A 1 86 ? -11.161 -10.976 12.138 1.00 87.06 86 GLU A N 1
ATOM 686 C CA . GLU A 1 86 ? -11.302 -12.387 12.512 1.00 87.06 86 GLU A CA 1
ATOM 687 C C . GLU A 1 86 ? -11.582 -13.257 11.280 1.00 87.06 86 GLU A C 1
ATOM 689 O O . GLU A 1 86 ? -10.891 -14.253 11.057 1.00 87.06 86 GLU A O 1
ATOM 694 N N . HIS A 1 87 ? -12.528 -12.845 10.433 1.00 85.50 87 HIS A N 1
ATOM 695 C CA . HIS A 1 87 ? -12.829 -13.535 9.180 1.00 85.50 87 HIS A CA 1
ATOM 696 C C . HIS A 1 87 ? -11.605 -13.590 8.250 1.00 85.50 87 HIS A C 1
ATOM 698 O O . HIS A 1 87 ? -11.249 -14.647 7.726 1.00 85.50 87 HIS A O 1
ATOM 704 N N . THR A 1 88 ? -10.901 -12.468 8.091 1.00 86.38 88 THR A N 1
ATOM 705 C CA . THR A 1 88 ? -9.720 -12.385 7.224 1.00 86.38 88 THR A CA 1
ATOM 706 C C . THR A 1 88 ? -8.575 -13.261 7.730 1.00 86.38 88 THR A C 1
ATOM 708 O O . THR A 1 88 ? -7.940 -13.953 6.935 1.00 86.38 88 THR A O 1
ATOM 711 N N . HIS A 1 89 ? -8.319 -13.294 9.040 1.00 88.19 89 HIS A N 1
ATOM 712 C CA . HIS A 1 89 ? -7.272 -14.131 9.636 1.00 88.19 89 HIS A CA 1
ATOM 713 C C . HIS A 1 89 ? -7.578 -15.628 9.514 1.00 88.19 89 HIS A C 1
ATOM 715 O O . HIS A 1 89 ? -6.660 -16.432 9.326 1.00 88.19 89 HIS A O 1
ATOM 721 N N . GLN A 1 90 ? -8.856 -16.017 9.563 1.00 87.44 90 GLN A N 1
ATOM 722 C CA . GLN A 1 90 ? -9.263 -17.405 9.339 1.00 87.44 90 GLN A CA 1
ATOM 723 C C . GLN A 1 90 ? -8.950 -17.871 7.911 1.00 87.44 90 GLN A C 1
ATOM 725 O O . GLN A 1 90 ? -8.477 -18.998 7.735 1.00 87.44 90 GLN A O 1
ATOM 730 N N . ILE A 1 91 ? -9.161 -17.001 6.919 1.00 87.69 91 ILE A N 1
ATOM 731 C CA . ILE A 1 91 ? -8.938 -17.299 5.499 1.00 87.69 91 ILE A CA 1
ATOM 732 C C . ILE A 1 91 ? -7.450 -17.177 5.131 1.00 87.69 91 ILE A C 1
ATOM 734 O O . ILE A 1 91 ? -6.863 -18.097 4.563 1.00 87.69 91 ILE A O 1
ATOM 738 N N . ILE A 1 92 ? -6.797 -16.071 5.500 1.00 89.19 92 ILE A N 1
ATOM 739 C CA . ILE A 1 92 ? -5.411 -15.749 5.129 1.00 89.19 92 ILE A CA 1
ATOM 740 C C . ILE A 1 92 ? -4.518 -15.747 6.375 1.00 89.19 92 ILE A C 1
ATOM 742 O O . ILE A 1 92 ? -3.956 -14.729 6.780 1.00 89.19 92 ILE A O 1
ATOM 746 N N . ARG A 1 93 ? -4.314 -16.932 6.964 1.00 89.12 93 ARG A N 1
ATOM 747 C CA . ARG A 1 93 ? -3.528 -17.122 8.205 1.00 89.12 93 ARG A CA 1
ATOM 748 C C . ARG A 1 93 ? -2.113 -16.539 8.172 1.00 89.12 93 ARG A C 1
ATOM 750 O O . ARG A 1 93 ? -1.541 -16.232 9.210 1.00 89.12 93 ARG A O 1
ATOM 757 N N . LEU A 1 94 ? -1.517 -16.388 6.987 1.00 90.44 94 LEU A N 1
ATOM 758 C CA . LEU A 1 94 ? -0.188 -15.782 6.831 1.00 90.44 94 LEU A CA 1
ATOM 759 C C . LEU A 1 94 ? -0.132 -14.312 7.273 1.00 90.44 94 LEU A C 1
ATOM 761 O O . LEU A 1 94 ? 0.965 -13.818 7.558 1.00 90.44 94 LEU A O 1
ATOM 765 N N . LEU A 1 95 ? -1.284 -13.642 7.310 1.00 91.06 95 LEU A N 1
ATOM 766 C CA . LEU A 1 95 ? -1.432 -12.246 7.699 1.00 91.06 95 LEU A CA 1
ATOM 767 C C . LEU A 1 95 ? -1.885 -12.061 9.152 1.00 91.06 95 LEU A C 1
ATOM 769 O O . LEU A 1 95 ? -1.898 -10.915 9.596 1.00 91.06 95 LEU A O 1
ATOM 773 N N . ASP A 1 96 ? -2.187 -13.144 9.882 1.00 91.38 96 ASP A N 1
ATOM 774 C CA . ASP A 1 96 ? -2.602 -13.128 11.293 1.00 91.38 96 ASP A CA 1
ATOM 775 C C . ASP A 1 96 ? -1.429 -12.743 12.203 1.00 91.38 96 ASP A C 1
ATOM 777 O O . ASP A 1 96 ? -0.726 -13.571 12.790 1.00 91.38 96 ASP A O 1
ATOM 781 N N . LYS A 1 97 ? -1.144 -11.444 12.216 1.00 90.38 97 LYS A N 1
ATOM 782 C CA . LYS A 1 97 ? -0.082 -10.814 12.987 1.00 90.38 97 LYS A CA 1
ATOM 783 C C . LYS A 1 97 ? -0.600 -9.491 13.531 1.00 90.38 97 LYS A C 1
ATOM 785 O O . LYS A 1 97 ? -1.095 -8.687 12.741 1.00 90.38 97 LYS A O 1
ATOM 790 N N . PRO A 1 98 ? -0.415 -9.194 14.827 1.00 88.81 98 PRO A N 1
ATOM 791 C CA . PRO A 1 98 ? -0.887 -7.941 15.409 1.00 88.81 98 PRO A CA 1
ATOM 792 C C . PRO A 1 98 ? -0.378 -6.689 14.679 1.00 88.81 98 PRO A C 1
ATOM 794 O O . PRO A 1 98 ? -1.077 -5.684 14.605 1.00 88.81 98 PRO A O 1
ATOM 797 N N . GLU A 1 99 ? 0.826 -6.737 14.102 1.00 89.75 99 GLU A N 1
ATOM 798 C CA . GLU A 1 99 ? 1.425 -5.626 13.352 1.00 89.75 99 GLU A CA 1
ATOM 799 C C . GLU A 1 99 ? 0.659 -5.270 12.066 1.00 89.75 99 GLU A C 1
ATOM 801 O O . GLU A 1 99 ? 0.813 -4.157 11.553 1.00 89.75 99 GLU A O 1
ATOM 806 N N . ASN A 1 100 ? -0.164 -6.192 11.556 1.00 93.06 100 ASN A N 1
ATOM 807 C CA . ASN A 1 100 ? -0.984 -6.000 10.364 1.00 93.06 100 ASN A CA 1
ATOM 808 C C . ASN A 1 100 ? -2.337 -5.353 10.671 1.00 93.06 100 ASN A C 1
ATOM 810 O O . ASN A 1 100 ? -2.981 -4.872 9.743 1.00 93.06 100 ASN A O 1
ATOM 814 N N . ASN A 1 101 ? -2.759 -5.270 11.937 1.00 91.81 101 ASN A N 1
ATOM 815 C CA . ASN A 1 101 ? -4.084 -4.752 12.294 1.00 91.81 101 ASN A CA 1
ATOM 816 C C . ASN A 1 101 ? -4.302 -3.324 11.776 1.00 91.81 101 ASN A C 1
ATOM 818 O O . ASN A 1 101 ? -5.358 -3.021 11.232 1.00 91.81 101 ASN A O 1
ATOM 822 N N . ILE A 1 102 ? -3.296 -2.450 11.885 1.00 92.44 102 ILE A N 1
ATOM 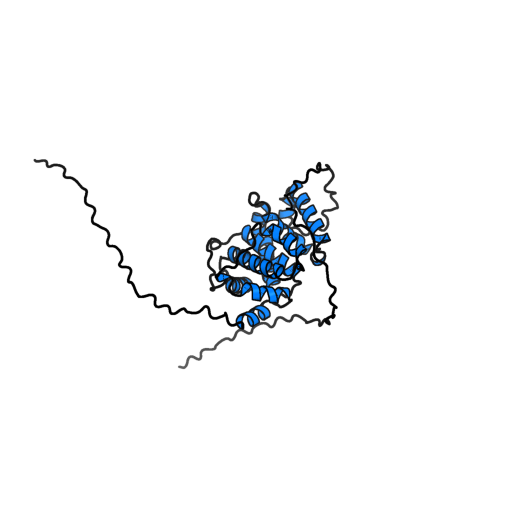823 C CA . ILE A 1 102 ? -3.404 -1.086 11.349 1.00 92.44 102 ILE A CA 1
ATOM 824 C C . ILE A 1 102 ? -3.449 -1.058 9.815 1.00 92.44 102 ILE A C 1
ATOM 826 O O . ILE A 1 102 ? -4.120 -0.205 9.245 1.00 92.44 102 ILE A O 1
ATOM 830 N N . LEU A 1 103 ? -2.782 -2.002 9.142 1.00 93.94 103 LEU A N 1
ATOM 831 C CA . LEU A 1 103 ? -2.839 -2.120 7.684 1.00 93.94 103 LEU A CA 1
ATOM 832 C C . LEU A 1 103 ? -4.231 -2.573 7.246 1.00 93.94 103 LEU A C 1
ATOM 834 O O . LEU A 1 103 ? -4.818 -1.953 6.367 1.00 93.94 103 LEU A O 1
ATOM 838 N N . PHE A 1 104 ? -4.791 -3.585 7.912 1.00 91.25 104 PHE A N 1
ATOM 839 C CA . PHE A 1 104 ? -6.157 -4.030 7.659 1.00 91.25 104 PHE A CA 1
ATOM 840 C C . PHE A 1 104 ? -7.167 -2.912 7.892 1.00 91.25 104 PHE A C 1
ATOM 842 O O . PHE A 1 104 ? -8.017 -2.684 7.036 1.00 91.25 104 PHE A O 1
ATOM 849 N N . LEU A 1 105 ? -7.029 -2.166 8.991 1.00 89.75 105 LEU A N 1
ATOM 850 C CA . LEU A 1 105 ? -7.912 -1.043 9.290 1.00 89.75 105 LEU A CA 1
ATOM 851 C C . LEU A 1 105 ? -7.870 0.024 8.188 1.00 89.75 105 LEU A C 1
ATOM 853 O O . LEU A 1 105 ? -8.914 0.544 7.800 1.00 89.75 105 LEU A O 1
ATOM 857 N N . LEU A 1 106 ? -6.680 0.320 7.653 1.00 89.50 106 LEU A N 1
ATOM 858 C CA . LEU A 1 106 ? -6.527 1.217 6.507 1.00 89.50 106 LEU A CA 1
ATOM 859 C C . LEU A 1 106 ? -7.243 0.670 5.266 1.00 89.50 106 LEU A C 1
ATOM 861 O O . LEU A 1 106 ? -7.960 1.428 4.622 1.00 89.50 106 LEU A O 1
ATOM 865 N N . THR A 1 107 ? -7.099 -0.626 4.963 1.00 87.19 107 THR A N 1
ATOM 866 C CA . THR A 1 107 ? -7.740 -1.243 3.787 1.00 87.19 107 THR A CA 1
ATOM 867 C C . THR A 1 107 ? -9.261 -1.332 3.883 1.00 87.19 107 THR A C 1
ATOM 869 O O . THR A 1 107 ? -9.934 -1.218 2.870 1.00 87.19 107 THR A O 1
ATOM 872 N N . THR A 1 108 ? -9.830 -1.506 5.079 1.00 80.62 108 THR A N 1
ATOM 873 C CA . THR A 1 108 ? -11.289 -1.611 5.246 1.00 80.62 108 THR A CA 1
ATOM 874 C C . THR A 1 108 ? -12.000 -0.274 5.300 1.00 80.62 108 THR A C 1
ATOM 876 O O . THR A 1 108 ? -13.209 -0.202 5.108 1.00 80.62 108 THR A O 1
ATOM 879 N N . ASN A 1 109 ? -11.274 0.800 5.606 1.00 68.88 109 ASN A N 1
ATOM 880 C CA . ASN A 1 109 ? -11.877 2.113 5.787 1.00 68.88 109 ASN A CA 1
ATOM 881 C C . ASN A 1 109 ? -12.212 2.820 4.461 1.00 68.88 109 ASN A C 1
ATOM 883 O O . ASN A 1 109 ? -12.859 3.863 4.465 1.00 68.88 109 ASN A O 1
ATOM 887 N N . THR A 1 110 ? -11.794 2.271 3.321 1.00 57.06 110 THR A N 1
ATOM 888 C CA . THR A 1 110 ? -12.182 2.787 2.001 1.00 57.06 110 THR A CA 1
ATOM 889 C C . THR A 1 110 ? -13.583 2.326 1.572 1.00 57.06 110 THR A C 1
ATOM 891 O O . THR A 1 110 ? -14.138 2.899 0.644 1.00 57.06 110 THR A O 1
ATOM 894 N N . ILE A 1 111 ? -14.202 1.380 2.299 1.00 49.50 111 ILE A N 1
ATOM 895 C CA . ILE A 1 111 ? -15.521 0.778 1.998 1.00 49.50 111 ILE A CA 1
ATOM 896 C C . ILE A 1 111 ? -16.696 1.751 2.244 1.00 49.50 111 ILE A C 1
ATOM 898 O O . ILE A 1 111 ? -17.819 1.507 1.814 1.00 49.50 111 ILE A O 1
ATOM 902 N N . SER A 1 112 ? -16.468 2.881 2.919 1.00 48.47 112 SER A N 1
ATOM 903 C CA . SER A 1 112 ? -17.501 3.901 3.123 1.00 48.47 112 SER A CA 1
ATOM 904 C C . SER A 1 112 ? -16.976 5.268 2.678 1.00 48.47 112 SER A C 1
ATOM 906 O O . SER A 1 112 ? -16.464 6.013 3.516 1.00 48.47 112 SER A O 1
ATOM 908 N N . PRO A 1 113 ? -17.114 5.643 1.392 1.00 46.09 113 PRO A N 1
ATOM 909 C CA . PRO A 1 113 ? -16.664 6.944 0.885 1.00 46.09 113 PRO A CA 1
ATOM 910 C C . PRO A 1 113 ? -17.255 8.137 1.661 1.00 46.09 113 PRO A C 1
ATOM 912 O O . PRO A 1 113 ? -16.566 9.136 1.872 1.00 46.09 113 PRO A O 1
ATOM 915 N N . ASP A 1 114 ? -18.469 7.990 2.206 1.00 49.25 114 ASP A N 1
ATOM 916 C CA . ASP A 1 114 ? -19.129 9.000 3.051 1.00 49.25 114 ASP A CA 1
ATOM 917 C C . ASP A 1 114 ? -18.594 9.066 4.494 1.00 49.25 114 ASP A C 1
ATOM 919 O O . ASP A 1 114 ? -18.896 9.994 5.246 1.00 49.25 114 ASP A O 1
ATOM 923 N N . ARG A 1 115 ? -17.775 8.092 4.903 1.00 54.12 115 ARG A N 1
ATOM 924 C CA . ARG A 1 115 ? -17.144 8.016 6.223 1.00 54.12 115 ARG A CA 1
ATOM 925 C C . ARG A 1 115 ? -15.635 7.882 6.075 1.00 54.12 115 ARG A C 1
ATOM 927 O O . ARG A 1 115 ? -15.032 6.933 6.566 1.00 54.12 115 ARG A O 1
ATOM 934 N N . LYS A 1 116 ? -14.979 8.902 5.512 1.00 59.25 116 LYS A N 1
ATOM 935 C CA . LYS A 1 116 ? -13.582 9.147 5.899 1.00 59.25 116 LYS A CA 1
ATOM 936 C C . LYS A 1 116 ? -13.574 9.390 7.403 1.00 59.25 116 LYS A C 1
ATOM 938 O O . LYS A 1 116 ? -13.935 10.474 7.861 1.00 59.25 116 LYS A O 1
ATOM 943 N N . ILE A 1 117 ? -13.233 8.363 8.181 1.00 72.88 117 ILE A N 1
ATOM 944 C CA . ILE A 1 117 ? -13.250 8.486 9.634 1.00 72.88 117 ILE A CA 1
ATOM 945 C C . ILE A 1 117 ? -12.199 9.525 10.007 1.00 72.88 117 ILE A C 1
ATOM 947 O O . ILE A 1 117 ? -10.996 9.292 9.887 1.00 72.88 117 ILE A O 1
ATOM 951 N N . LYS A 1 118 ? -12.669 10.691 10.454 1.00 83.31 118 LYS A N 1
ATOM 952 C CA . LYS A 1 118 ? -11.838 11.844 10.806 1.00 83.31 118 LYS A CA 1
ATOM 953 C C . LYS A 1 118 ? -10.668 11.453 11.713 1.00 83.31 118 LYS A C 1
ATOM 955 O O . LYS A 1 118 ? -9.560 11.929 11.50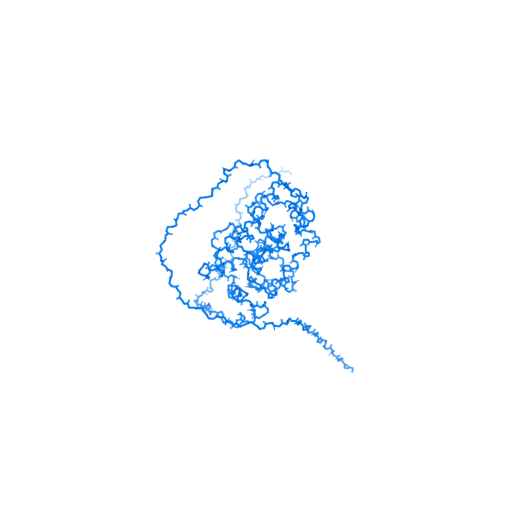0 1.00 83.31 118 LYS A O 1
ATOM 960 N N . VAL A 1 119 ? -10.881 10.516 12.646 1.00 87.75 119 VAL A N 1
ATOM 961 C CA . VAL A 1 119 ? -9.821 9.994 13.525 1.00 87.75 119 VAL A CA 1
ATOM 962 C C . VAL A 1 119 ? -8.647 9.386 12.751 1.00 87.75 119 VAL A C 1
ATOM 964 O O . VAL A 1 119 ? -7.500 9.610 13.126 1.00 87.75 119 VAL A O 1
ATOM 967 N N . LEU A 1 120 ? -8.904 8.652 11.664 1.00 89.31 120 LEU A N 1
ATOM 968 C CA . LEU A 1 120 ? -7.870 8.017 10.852 1.00 89.31 120 LEU A CA 1
ATOM 969 C C . LEU A 1 120 ? -7.137 9.048 10.002 1.00 89.31 120 LEU A C 1
ATOM 971 O O . LEU A 1 120 ? -5.919 8.971 9.900 1.00 89.31 120 LEU A O 1
ATOM 975 N N . SER A 1 121 ? -7.839 10.042 9.454 1.00 90.81 121 SER A N 1
ATOM 976 C CA . SER A 1 121 ? -7.196 11.163 8.758 1.00 90.81 121 SER A CA 1
ATOM 977 C C . SER A 1 121 ? -6.323 12.003 9.695 1.00 90.81 121 SER A C 1
ATOM 979 O O . SER A 1 121 ? -5.204 12.362 9.331 1.00 90.81 121 SER A O 1
ATOM 981 N N . ASP A 1 122 ? -6.806 12.300 10.902 1.00 91.31 122 ASP A N 1
ATOM 982 C CA . ASP A 1 122 ? -6.065 13.073 11.902 1.00 91.31 122 ASP A CA 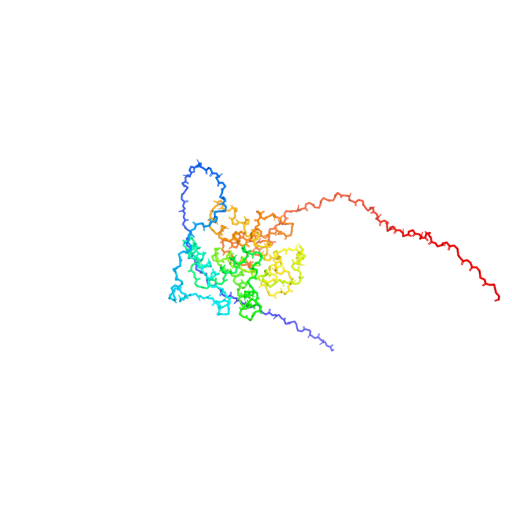1
ATOM 983 C C . ASP A 1 122 ? -4.840 12.294 12.399 1.00 91.31 122 ASP A C 1
ATOM 985 O O . ASP A 1 122 ? -3.738 12.840 12.475 1.00 91.31 122 ASP A O 1
ATOM 989 N N . TRP A 1 123 ? -4.998 10.995 12.667 1.00 94.38 123 TRP A N 1
ATOM 990 C CA . TRP A 1 123 ? -3.881 10.126 13.025 1.00 94.38 123 TRP A CA 1
ATOM 991 C C . TRP A 1 123 ? -2.891 9.940 11.866 1.00 94.38 123 TRP A C 1
ATOM 993 O O . TRP A 1 123 ? -1.685 9.982 12.092 1.00 94.38 123 TRP A O 1
ATOM 1003 N N . ALA A 1 124 ? -3.346 9.795 10.620 1.00 93.81 124 ALA A N 1
ATOM 1004 C CA . ALA A 1 124 ? -2.460 9.631 9.468 1.00 93.81 124 ALA A CA 1
ATOM 1005 C C . ALA A 1 124 ? -1.532 10.844 9.281 1.00 93.81 124 ALA A C 1
ATOM 1007 O O . ALA A 1 124 ? -0.374 10.676 8.898 1.00 93.81 124 ALA A O 1
ATOM 1008 N N . LYS A 1 125 ? -2.012 12.050 9.618 1.00 94.19 125 LYS A N 1
ATOM 1009 C CA . LYS A 1 125 ? -1.233 13.303 9.619 1.00 94.19 125 LYS A CA 1
ATOM 1010 C C . LYS A 1 125 ? -0.299 13.456 10.827 1.00 94.19 125 LYS A C 1
ATOM 1012 O O . LYS A 1 125 ? 0.551 14.349 10.818 1.00 94.19 125 LYS A O 1
ATOM 1017 N N . SER A 1 126 ? -0.458 12.632 11.862 1.00 96.00 126 SER A N 1
ATOM 1018 C CA . SER A 1 126 ? 0.423 12.625 13.034 1.00 96.00 126 SER A CA 1
ATOM 1019 C C . SER A 1 126 ? 1.807 12.051 12.704 1.00 96.00 126 SER A C 1
ATOM 1021 O O . SER A 1 126 ? 2.022 11.470 11.639 1.00 96.00 126 SER A O 1
ATOM 1023 N N . GLU A 1 127 ? 2.753 12.189 13.635 1.00 96.50 127 GLU A N 1
ATOM 1024 C CA . GLU A 1 127 ? 4.093 11.612 13.485 1.00 96.50 127 GLU A CA 1
ATOM 1025 C C . GLU A 1 127 ? 4.056 10.082 13.374 1.00 96.50 127 GLU A C 1
ATOM 1027 O O . GLU A 1 127 ? 4.725 9.511 12.515 1.00 96.50 127 GLU A O 1
ATOM 1032 N N . ASP A 1 128 ? 3.203 9.422 14.161 1.00 94.88 128 ASP A N 1
ATOM 1033 C CA . ASP A 1 128 ? 3.020 7.969 14.108 1.00 94.88 128 ASP A CA 1
ATOM 1034 C C . ASP A 1 128 ? 2.475 7.519 12.746 1.00 94.88 128 ASP A C 1
ATOM 1036 O O . ASP A 1 128 ? 2.933 6.522 12.182 1.00 94.88 128 ASP A O 1
ATOM 1040 N N . GLY A 1 129 ? 1.521 8.273 12.190 1.00 95.69 129 GLY A N 1
ATOM 1041 C CA . GLY A 1 129 ? 0.960 8.015 10.864 1.00 95.69 129 GLY A CA 1
ATOM 1042 C C . GLY A 1 129 ? 2.002 8.166 9.754 1.00 95.69 129 GLY A C 1
ATOM 1043 O O . GLY A 1 129 ? 2.139 7.279 8.909 1.00 95.69 129 GLY A O 1
ATOM 1044 N N . ARG A 1 130 ? 2.799 9.242 9.788 1.00 95.62 130 ARG A N 1
ATOM 1045 C CA . ARG A 1 130 ? 3.919 9.448 8.850 1.00 95.62 130 ARG A CA 1
ATOM 1046 C C . ARG A 1 130 ? 4.980 8.356 8.972 1.00 95.62 130 ARG A C 1
ATOM 1048 O O . ARG A 1 130 ? 5.452 7.838 7.962 1.00 95.62 130 ARG A O 1
ATOM 1055 N N . SER A 1 131 ? 5.321 7.968 10.200 1.00 96.56 131 SER A N 1
ATOM 1056 C CA . SER A 1 131 ? 6.256 6.877 10.482 1.00 96.56 131 SER A CA 1
ATOM 1057 C C . SER A 1 131 ? 5.763 5.549 9.899 1.00 96.56 131 SER A C 1
ATOM 1059 O O . SER A 1 131 ? 6.534 4.828 9.259 1.00 96.56 131 SER A O 1
ATOM 1061 N N . LEU A 1 132 ? 4.460 5.252 10.018 1.00 96.25 132 LEU A N 1
ATOM 1062 C CA . LEU A 1 132 ? 3.863 4.095 9.355 1.00 96.25 132 LEU A CA 1
ATOM 1063 C C . LEU A 1 132 ? 3.994 4.180 7.830 1.00 96.25 132 LEU A C 1
ATOM 1065 O O . LEU A 1 132 ? 4.385 3.190 7.219 1.00 96.25 132 LEU A O 1
ATOM 1069 N N . CYS A 1 133 ? 3.692 5.329 7.219 1.00 96.12 133 CYS A N 1
ATOM 1070 C CA . CYS A 1 133 ? 3.817 5.509 5.770 1.00 96.12 133 CYS A CA 1
ATOM 1071 C C . CYS A 1 133 ? 5.247 5.233 5.285 1.00 96.12 133 CYS A C 1
ATOM 1073 O O . CYS A 1 133 ? 5.448 4.438 4.367 1.00 96.12 133 CYS A O 1
ATOM 1075 N N . ASN A 1 134 ? 6.246 5.808 5.957 1.00 95.69 134 ASN A N 1
ATOM 1076 C CA . ASN A 1 134 ? 7.658 5.584 5.641 1.00 95.69 134 ASN A CA 1
ATOM 1077 C C . ASN A 1 134 ? 8.056 4.111 5.801 1.00 95.69 134 ASN A C 1
ATOM 1079 O O . ASN A 1 134 ? 8.805 3.567 4.988 1.00 95.69 134 ASN A O 1
ATOM 1083 N N . ARG A 1 135 ? 7.532 3.438 6.835 1.00 96.44 135 ARG A N 1
ATOM 1084 C CA . ARG A 1 135 ? 7.728 1.998 7.027 1.00 96.44 135 ARG A CA 1
ATOM 1085 C C . ARG A 1 135 ? 7.099 1.186 5.897 1.00 96.44 135 ARG A C 1
ATOM 1087 O O . ARG A 1 135 ? 7.768 0.296 5.392 1.00 96.44 135 ARG A O 1
ATOM 1094 N N . MET A 1 136 ? 5.871 1.497 5.475 1.00 97.06 136 MET A N 1
ATOM 1095 C CA . MET A 1 136 ? 5.206 0.798 4.368 1.00 97.06 136 MET A CA 1
ATOM 1096 C C . MET A 1 136 ? 5.994 0.931 3.063 1.00 97.06 136 MET A C 1
ATOM 1098 O O . MET A 1 136 ? 6.218 -0.078 2.406 1.00 97.06 136 MET A O 1
ATOM 1102 N N . LEU A 1 137 ? 6.473 2.132 2.720 1.00 96.06 137 LEU A N 1
ATOM 1103 C CA . LEU A 1 137 ? 7.333 2.344 1.548 1.00 96.06 137 LEU A CA 1
ATOM 1104 C C . LEU A 1 137 ? 8.612 1.503 1.637 1.00 96.06 137 LEU A C 1
ATOM 1106 O O . LEU A 1 137 ? 8.929 0.744 0.726 1.00 96.06 137 LEU A O 1
ATOM 1110 N N . LYS A 1 138 ? 9.302 1.540 2.782 1.00 95.88 138 LYS A N 1
ATOM 1111 C CA . LYS A 1 138 ? 10.494 0.714 3.006 1.00 95.88 138 LYS A CA 1
ATOM 1112 C C . LYS A 1 138 ? 10.199 -0.782 2.873 1.00 95.88 138 LYS A C 1
ATOM 1114 O O . LYS A 1 138 ? 10.977 -1.504 2.251 1.00 95.88 138 LYS A O 1
ATOM 1119 N N . ASP A 1 139 ? 9.095 -1.243 3.451 1.00 96.00 139 ASP A N 1
ATOM 1120 C CA . ASP A 1 139 ? 8.671 -2.636 3.376 1.00 96.00 139 ASP A CA 1
ATOM 1121 C C . ASP A 1 139 ? 8.397 -3.004 1.909 1.00 96.00 139 ASP A C 1
ATOM 1123 O O . ASP A 1 139 ? 8.894 -4.032 1.439 1.00 96.00 139 ASP A O 1
ATOM 1127 N N . ILE A 1 140 ? 7.693 -2.153 1.147 1.00 96.12 140 ILE A N 1
ATOM 1128 C CA . ILE A 1 140 ? 7.455 -2.337 -0.294 1.00 96.12 140 ILE A CA 1
ATOM 1129 C C . ILE A 1 140 ? 8.771 -2.505 -1.053 1.00 96.12 140 ILE A C 1
ATOM 1131 O O . ILE A 1 140 ? 8.774 -3.275 -2.003 1.00 96.12 140 ILE A O 1
ATOM 1135 N N . SER A 1 141 ? 9.898 -1.914 -0.657 1.00 93.94 141 SER A N 1
ATOM 1136 C CA . SER A 1 141 ? 11.184 -2.149 -1.340 1.00 93.94 141 SER A CA 1
ATOM 1137 C C . SER A 1 141 ? 11.819 -3.516 -1.021 1.00 93.94 141 SER A C 1
ATOM 1139 O O . SER A 1 141 ? 12.608 -4.052 -1.803 1.00 93.94 141 SER A O 1
ATOM 1141 N N . CYS A 1 142 ? 11.475 -4.119 0.118 1.00 93.19 142 CYS A N 1
ATOM 1142 C CA . CYS A 1 142 ? 12.087 -5.351 0.614 1.00 93.19 142 CYS A CA 1
ATOM 1143 C C . CYS A 1 142 ? 11.440 -6.641 0.075 1.00 93.19 142 CYS A C 1
ATOM 1145 O O . CYS A 1 142 ? 10.336 -6.660 -0.476 1.00 93.19 142 CYS A O 1
ATOM 1147 N N . VAL A 1 143 ? 12.138 -7.767 0.268 1.00 93.06 143 VAL A N 1
ATOM 1148 C CA . VAL A 1 143 ? 11.568 -9.101 0.030 1.00 93.06 143 VAL A CA 1
ATOM 1149 C C . VAL A 1 143 ? 10.501 -9.378 1.083 1.00 93.06 143 VAL A C 1
ATOM 1151 O O . VAL A 1 143 ? 10.767 -9.324 2.282 1.00 93.06 143 VAL A O 1
ATOM 1154 N N . GLN A 1 144 ? 9.299 -9.715 0.631 1.00 92.12 144 GLN A N 1
ATOM 1155 C CA . GLN A 1 144 ? 8.171 -10.054 1.488 1.00 92.12 144 GLN A CA 1
ATOM 1156 C C . GLN A 1 144 ? 7.424 -11.260 0.923 1.00 92.12 144 GLN A C 1
ATOM 1158 O O . GLN A 1 144 ? 7.524 -11.582 -0.263 1.00 92.12 144 GLN A O 1
ATOM 1163 N N . LYS A 1 145 ? 6.627 -11.919 1.771 1.00 93.44 145 LYS A N 1
ATOM 1164 C CA . LYS A 1 145 ? 5.596 -12.832 1.269 1.00 93.44 145 LYS A CA 1
ATOM 1165 C C . LYS A 1 145 ? 4.587 -12.016 0.461 1.00 93.44 145 LYS A C 1
ATOM 1167 O O . LYS A 1 145 ? 4.236 -10.912 0.863 1.00 93.44 145 LYS A O 1
ATOM 1172 N N . ARG A 1 146 ? 4.113 -12.559 -0.655 1.00 93.75 146 ARG A N 1
ATOM 1173 C CA . ARG A 1 146 ? 3.178 -11.882 -1.569 1.00 93.75 146 ARG A CA 1
ATOM 1174 C C . ARG A 1 146 ? 1.893 -11.397 -0.906 1.00 93.75 146 ARG A C 1
ATOM 1176 O O . ARG A 1 146 ? 1.424 -10.324 -1.253 1.00 93.75 146 ARG A O 1
ATOM 1183 N N . GLU A 1 147 ? 1.365 -12.139 0.065 1.00 94.12 147 GLU A N 1
ATOM 1184 C CA . GLU A 1 147 ? 0.178 -11.742 0.824 1.00 94.12 147 GLU A CA 1
ATOM 1185 C C . GLU A 1 147 ? 0.468 -10.458 1.612 1.00 94.12 147 GLU A C 1
ATOM 1187 O O . GLU A 1 147 ? -0.316 -9.514 1.582 1.00 94.12 147 GLU A O 1
ATOM 1192 N N . GLN A 1 148 ? 1.638 -10.395 2.260 1.00 95.69 148 GLN A N 1
ATOM 1193 C CA . GLN A 1 148 ? 2.078 -9.215 3.002 1.00 95.69 148 GLN A CA 1
ATOM 1194 C C . GLN A 1 148 ? 2.374 -8.047 2.061 1.00 95.69 148 GLN A C 1
ATOM 1196 O O . GLN A 1 148 ? 1.953 -6.933 2.340 1.00 95.69 148 GLN A O 1
ATOM 1201 N N . LEU A 1 149 ? 3.065 -8.295 0.943 1.00 95.94 149 LEU A N 1
ATOM 1202 C CA . LEU A 1 149 ? 3.335 -7.268 -0.061 1.00 95.94 149 LEU A CA 1
ATOM 1203 C C . LEU A 1 149 ? 2.028 -6.635 -0.542 1.00 95.94 149 LEU A C 1
ATOM 1205 O O . LEU A 1 149 ? 1.920 -5.413 -0.581 1.00 95.94 149 LEU A O 1
ATOM 1209 N N . ALA A 1 150 ? 1.040 -7.466 -0.871 1.00 94.44 150 ALA A N 1
ATOM 1210 C CA . ALA A 1 150 ? -0.233 -6.989 -1.368 1.00 94.44 150 ALA A CA 1
ATOM 1211 C C . ALA A 1 150 ? -0.991 -6.178 -0.309 1.00 94.44 150 ALA A C 1
ATOM 1213 O O . ALA A 1 150 ? -1.416 -5.064 -0.602 1.00 94.44 150 ALA A O 1
ATOM 1214 N N . LEU A 1 151 ? -1.059 -6.665 0.936 1.00 94.75 151 LEU A N 1
ATOM 1215 C CA . LEU A 1 151 ? -1.637 -5.900 2.044 1.00 94.75 151 LEU A CA 1
ATOM 1216 C C . LEU A 1 151 ? -0.934 -4.546 2.232 1.00 94.75 151 LEU A C 1
ATOM 1218 O O . LEU A 1 151 ? -1.604 -3.526 2.357 1.00 94.75 151 LEU A O 1
ATOM 1222 N N . THR A 1 152 ? 0.401 -4.513 2.217 1.00 96.12 152 THR A N 1
ATOM 1223 C CA . THR A 1 152 ? 1.179 -3.280 2.412 1.00 96.12 152 THR A CA 1
ATOM 1224 C C . THR A 1 152 ? 0.943 -2.268 1.286 1.00 96.12 152 THR A C 1
ATOM 1226 O O . THR A 1 152 ? 0.772 -1.085 1.570 1.00 96.12 152 THR A O 1
ATOM 1229 N N . VAL A 1 153 ? 0.886 -2.705 0.022 1.00 94.94 153 VAL A N 1
ATOM 1230 C CA . VAL A 1 153 ? 0.614 -1.816 -1.126 1.00 94.94 153 VAL A CA 1
ATOM 1231 C C . VAL A 1 153 ? -0.791 -1.220 -1.039 1.00 94.94 153 VAL A C 1
ATOM 1233 O O . VAL A 1 153 ? -0.957 -0.011 -1.197 1.00 94.94 153 VAL A O 1
ATOM 1236 N N . VAL A 1 154 ? -1.798 -2.041 -0.736 1.00 92.38 154 VAL A N 1
ATOM 1237 C CA . VAL A 1 154 ? -3.194 -1.584 -0.634 1.00 92.38 154 VAL A CA 1
ATOM 1238 C C . VAL A 1 154 ? -3.395 -0.680 0.582 1.00 92.38 154 VAL A C 1
ATOM 1240 O O . VAL A 1 154 ? -4.081 0.339 0.491 1.00 92.38 154 VAL A O 1
ATOM 1243 N N . ALA A 1 155 ? -2.752 -0.988 1.710 1.00 93.69 155 ALA A N 1
ATOM 1244 C CA . ALA A 1 155 ? -2.769 -0.130 2.890 1.00 93.69 155 ALA A CA 1
ATOM 1245 C C . ALA A 1 155 ? -2.074 1.216 2.632 1.00 93.69 155 ALA A C 1
ATOM 1247 O O . ALA A 1 155 ? -2.580 2.250 3.065 1.00 93.69 155 ALA A O 1
ATOM 1248 N N . TRP A 1 156 ? -0.960 1.230 1.891 1.00 95.00 156 TRP A N 1
ATOM 1249 C CA . TRP A 1 156 ? -0.291 2.468 1.488 1.00 95.00 156 TRP A CA 1
ATOM 1250 C C . TRP A 1 156 ? -1.175 3.321 0.575 1.00 95.00 156 TRP A C 1
ATOM 1252 O O . TRP A 1 156 ? -1.365 4.504 0.854 1.00 95.00 156 TRP A O 1
ATOM 1262 N N . MET A 1 157 ? -1.791 2.722 -0.447 1.00 91.75 157 MET A N 1
ATOM 1263 C CA . MET A 1 157 ? -2.783 3.400 -1.288 1.00 91.75 157 MET A CA 1
ATOM 1264 C C . MET A 1 157 ? -3.913 4.004 -0.439 1.00 91.75 157 MET A C 1
ATOM 1266 O O . MET A 1 157 ? -4.224 5.187 -0.571 1.00 91.75 157 MET A O 1
ATOM 1270 N N . SER A 1 158 ? -4.491 3.219 0.473 1.00 89.94 158 SER A N 1
ATOM 1271 C CA . SER A 1 158 ? -5.583 3.665 1.351 1.00 89.94 158 SER A CA 1
ATOM 1272 C C . SER A 1 158 ? -5.141 4.809 2.271 1.00 89.94 158 SER A C 1
ATOM 1274 O O . SER A 1 158 ? -5.865 5.786 2.455 1.00 89.94 158 SER A O 1
ATOM 1276 N N . TYR A 1 159 ? -3.913 4.751 2.795 1.00 92.62 159 TYR A N 1
ATOM 1277 C CA . TYR A 1 159 ? -3.310 5.848 3.551 1.00 92.62 159 TYR A CA 1
ATOM 1278 C C . TYR A 1 159 ? -3.215 7.127 2.705 1.00 92.62 159 TYR A C 1
ATOM 1280 O O . TYR A 1 159 ? -3.574 8.205 3.185 1.00 92.62 159 TYR A O 1
ATOM 1288 N N . ARG A 1 160 ? -2.801 7.032 1.434 1.00 91.00 160 ARG A N 1
ATOM 1289 C CA . ARG A 1 160 ? -2.724 8.204 0.549 1.00 91.00 160 ARG A CA 1
ATOM 1290 C C . ARG A 1 160 ? -4.091 8.827 0.252 1.00 91.00 160 ARG A C 1
ATOM 1292 O O . ARG A 1 160 ? -4.167 10.035 0.083 1.00 91.00 160 ARG A O 1
ATOM 1299 N N . GLN A 1 161 ? -5.183 8.066 0.298 1.00 87.19 161 GLN A N 1
ATOM 1300 C CA . GLN A 1 161 ? -6.539 8.630 0.186 1.00 87.19 161 GLN A CA 1
ATOM 1301 C C . GLN A 1 161 ? -6.978 9.429 1.432 1.00 87.19 161 GLN A C 1
ATOM 1303 O O . GLN A 1 161 ? -7.849 10.310 1.342 1.00 87.19 161 GLN A O 1
ATOM 1308 N N . LEU A 1 162 ? -6.395 9.131 2.601 1.00 88.62 162 LEU A N 1
ATOM 1309 C CA . LEU A 1 162 ? -6.606 9.882 3.847 1.00 88.62 162 LEU A CA 1
ATOM 1310 C C . LEU A 1 162 ? -5.774 11.169 3.893 1.00 88.62 162 LEU A C 1
ATOM 1312 O O . LEU A 1 162 ? -6.188 12.144 4.526 1.00 88.62 162 LEU A O 1
ATOM 1316 N N . VAL A 1 163 ? -4.613 11.161 3.235 1.00 90.38 163 VAL A N 1
ATOM 1317 C CA . VAL A 1 163 ? -3.668 12.280 3.159 1.00 90.38 163 VAL A CA 1
ATOM 1318 C C . VAL A 1 163 ? -3.272 12.491 1.690 1.00 90.38 163 VAL A C 1
ATOM 1320 O O . VAL A 1 163 ? -2.178 12.093 1.298 1.00 90.38 163 VAL A O 1
ATOM 1323 N N . PRO A 1 164 ? -4.161 13.056 0.851 1.00 88.25 164 PRO A N 1
ATOM 1324 C CA . PRO A 1 164 ? -3.866 13.258 -0.566 1.00 88.25 164 PRO A CA 1
ATOM 1325 C C . PRO A 1 164 ? -2.769 14.309 -0.755 1.00 88.25 164 PRO A C 1
ATOM 1327 O O . PRO A 1 164 ? -2.692 15.283 0.002 1.00 88.25 164 PRO A O 1
ATOM 1330 N N . ASP A 1 165 ? -1.925 14.108 -1.763 1.00 88.00 165 ASP A N 1
ATOM 1331 C CA . ASP A 1 165 ? -1.003 15.136 -2.233 1.00 88.00 165 ASP A CA 1
ATOM 1332 C C . ASP A 1 165 ? -1.723 16.171 -3.112 1.00 88.00 165 ASP A C 1
ATOM 1334 O O . ASP A 1 165 ? -2.834 15.966 -3.602 1.00 88.00 165 ASP A O 1
ATOM 1338 N N . GLN A 1 166 ? -1.056 17.302 -3.351 1.00 81.06 166 GLN A N 1
ATOM 1339 C CA . GLN A 1 166 ? -1.583 18.380 -4.188 1.00 81.06 166 GLN A CA 1
ATOM 1340 C C . GLN A 1 166 ? -1.749 17.976 -5.660 1.00 81.06 166 GLN A C 1
ATOM 1342 O O . GLN A 1 166 ? -2.650 18.495 -6.317 1.00 81.06 166 GLN A O 1
ATOM 1347 N N . LEU A 1 167 ? -0.902 17.078 -6.185 1.00 82.19 167 LEU A N 1
ATOM 1348 C CA . LEU A 1 167 ? -0.920 16.687 -7.601 1.00 82.19 167 LEU A CA 1
ATOM 1349 C C . LEU A 1 167 ? -1.666 15.371 -7.861 1.00 82.19 167 LEU A C 1
ATOM 1351 O O . LEU A 1 167 ? -1.683 14.906 -8.996 1.00 82.19 167 LEU A O 1
ATOM 1355 N N . ASP A 1 168 ? -2.337 14.794 -6.861 1.00 80.25 168 ASP A N 1
ATOM 1356 C CA . ASP A 1 168 ? -3.109 13.553 -7.036 1.00 80.25 168 ASP A CA 1
ATOM 1357 C C . ASP A 1 168 ? -4.306 13.706 -7.994 1.00 80.25 168 ASP A C 1
ATOM 1359 O O . ASP A 1 168 ? -4.853 12.709 -8.455 1.00 80.25 168 ASP A O 1
ATOM 1363 N N . GLY A 1 169 ? -4.707 14.941 -8.316 1.00 73.56 169 GLY A N 1
ATOM 1364 C CA . GLY A 1 169 ? -5.735 15.232 -9.320 1.00 73.56 169 GLY A CA 1
ATOM 1365 C C . GLY A 1 169 ? -5.245 15.189 -10.773 1.00 73.56 169 GLY A C 1
ATOM 1366 O O . GLY A 1 169 ? -6.052 15.389 -11.679 1.00 73.56 169 GLY A O 1
ATOM 1367 N N . PHE A 1 170 ? -3.948 14.973 -11.014 1.00 79.00 170 PHE A N 1
ATOM 1368 C CA . PHE A 1 170 ? -3.398 14.833 -12.360 1.00 79.00 170 PHE A CA 1
ATOM 1369 C C . PHE A 1 170 ? -3.212 13.357 -12.715 1.00 79.00 170 PHE A C 1
ATOM 1371 O O . PHE A 1 170 ? -2.468 12.632 -12.062 1.00 79.00 170 PHE A O 1
ATOM 1378 N N . ASP A 1 171 ? -3.807 12.934 -13.829 1.00 78.75 171 ASP A N 1
ATOM 1379 C CA . ASP A 1 171 ? -3.717 11.549 -14.308 1.00 78.75 171 ASP A CA 1
ATOM 1380 C C . ASP A 1 171 ? -2.361 11.204 -14.956 1.00 78.75 171 ASP A C 1
ATOM 1382 O O . ASP A 1 171 ? -2.194 10.118 -15.510 1.00 78.75 171 ASP A O 1
ATOM 1386 N N . GLN A 1 172 ? -1.370 12.098 -14.939 1.00 87.31 172 GLN A N 1
ATOM 1387 C CA . GLN A 1 172 ? -0.084 11.883 -15.612 1.00 87.31 172 GLN A CA 1
ATOM 1388 C C . GLN A 1 172 ? 1.052 11.632 -14.612 1.00 87.31 172 GLN A C 1
ATOM 1390 O O . GLN A 1 172 ? 1.131 12.323 -13.595 1.00 87.31 172 GLN A O 1
ATOM 1395 N N . PRO A 1 173 ? 1.953 10.672 -14.896 1.00 91.44 173 PRO A N 1
ATOM 1396 C CA . PRO A 1 173 ? 3.145 10.461 -14.085 1.00 91.44 173 PRO A CA 1
ATOM 1397 C C . PRO A 1 173 ? 4.162 11.595 -14.274 1.00 91.44 173 PRO A C 1
ATOM 1399 O O . PRO A 1 173 ? 4.193 12.247 -15.319 1.00 91.44 173 PRO A O 1
ATOM 1402 N N . ILE A 1 174 ? 5.053 11.779 -13.300 1.00 92.12 174 ILE A N 1
ATOM 1403 C CA . ILE A 1 174 ? 6.086 12.829 -13.321 1.00 92.12 174 ILE A CA 1
ATOM 1404 C C . ILE A 1 174 ? 7.372 12.336 -13.990 1.00 92.12 174 ILE A C 1
ATOM 1406 O O . ILE A 1 174 ? 7.977 13.039 -14.796 1.00 92.12 174 ILE A O 1
ATOM 1410 N N . THR A 1 175 ? 7.768 11.099 -13.714 1.00 90.25 175 THR A N 1
ATOM 1411 C CA . THR A 1 175 ? 8.956 10.430 -14.272 1.00 90.25 175 THR A CA 1
ATOM 1412 C C . THR A 1 175 ? 8.646 9.655 -15.561 1.00 90.25 175 THR A C 1
ATOM 1414 O O . THR A 1 175 ? 9.440 8.837 -16.026 1.00 90.25 175 THR A O 1
ATOM 1417 N N . GLY A 1 176 ? 7.479 9.901 -16.165 1.00 89.25 176 GLY A N 1
ATOM 1418 C CA . GLY A 1 176 ? 7.053 9.301 -17.434 1.00 89.25 176 GLY A CA 1
ATOM 1419 C C . GLY A 1 176 ? 6.343 7.947 -17.320 1.00 89.25 176 GLY A C 1
ATOM 1420 O O . GLY A 1 176 ? 5.793 7.477 -18.313 1.00 89.25 176 GLY A O 1
ATOM 1421 N N . SER A 1 177 ? 6.293 7.325 -16.138 1.00 93.62 177 SER A N 1
ATOM 1422 C CA . SER A 1 177 ? 5.438 6.158 -15.857 1.00 93.62 177 SER A CA 1
ATOM 1423 C C . SER A 1 177 ? 5.094 6.073 -14.369 1.00 93.62 177 SER A C 1
ATOM 1425 O O . SER A 1 177 ? 5.868 6.544 -13.538 1.00 93.62 177 SER A O 1
ATOM 1427 N N . TYR A 1 178 ? 3.978 5.430 -14.008 1.00 94.81 178 TYR A N 1
ATOM 1428 C CA . TYR A 1 178 ? 3.651 5.238 -12.585 1.00 94.81 178 TYR A CA 1
ATOM 1429 C C . TYR A 1 178 ? 4.648 4.315 -11.871 1.00 94.81 178 TYR A C 1
ATOM 1431 O O . TYR A 1 178 ? 4.846 4.449 -10.667 1.00 94.81 178 TYR A O 1
ATOM 1439 N N . LEU A 1 179 ? 5.300 3.400 -12.602 1.00 96.00 179 LEU A N 1
ATOM 1440 C CA . LEU A 1 179 ? 6.380 2.578 -12.051 1.00 96.00 179 LEU A CA 1
ATOM 1441 C C . LEU A 1 179 ? 7.615 3.422 -11.712 1.00 96.00 179 LEU A C 1
ATOM 1443 O O . LEU A 1 179 ? 8.190 3.232 -10.647 1.00 96.00 179 LEU A O 1
ATOM 1447 N N . GLY A 1 180 ? 8.000 4.352 -12.589 1.00 95.44 180 GLY A N 1
ATOM 1448 C CA . GLY A 1 180 ? 9.099 5.282 -12.316 1.00 95.44 180 GLY A CA 1
ATOM 1449 C C . GLY A 1 180 ? 8.793 6.205 -11.135 1.00 95.44 180 GLY A C 1
ATOM 1450 O O . GLY A 1 180 ? 9.663 6.466 -10.311 1.00 95.44 180 GLY A O 1
ATOM 1451 N N . ASP A 1 181 ? 7.540 6.645 -10.997 1.00 95.75 181 ASP A N 1
ATOM 1452 C CA . ASP A 1 181 ? 7.156 7.468 -9.852 1.00 95.75 181 ASP A CA 1
ATOM 1453 C C . ASP A 1 181 ? 7.146 6.646 -8.562 1.00 95.75 181 ASP A C 1
ATOM 1455 O O . ASP A 1 181 ? 7.564 7.144 -7.520 1.00 95.75 181 ASP A O 1
ATOM 1459 N N . LEU A 1 182 ? 6.710 5.380 -8.614 1.00 96.62 182 LEU A N 1
ATOM 1460 C CA . LEU A 1 182 ? 6.823 4.470 -7.475 1.00 96.62 182 LEU A CA 1
ATOM 1461 C C . LEU A 1 182 ? 8.287 4.303 -7.053 1.00 96.62 182 LEU A C 1
ATOM 1463 O O . LEU A 1 182 ? 8.566 4.416 -5.867 1.00 96.62 182 LEU A O 1
ATOM 1467 N N . ASP A 1 183 ? 9.193 4.042 -7.996 1.00 97.00 183 ASP A N 1
ATOM 1468 C CA . ASP A 1 183 ? 10.639 3.920 -7.755 1.00 97.00 183 ASP A CA 1
ATOM 1469 C C . ASP A 1 183 ? 11.179 5.148 -7.004 1.00 97.00 183 ASP A C 1
ATOM 1471 O O . ASP A 1 183 ? 11.726 5.032 -5.909 1.00 97.00 183 ASP A O 1
ATOM 1475 N N . ALA A 1 184 ? 10.866 6.344 -7.505 1.00 95.50 184 ALA A N 1
ATOM 1476 C CA . ALA A 1 184 ? 11.231 7.602 -6.866 1.00 95.50 184 ALA A CA 1
ATOM 1477 C C . ALA A 1 184 ? 10.628 7.760 -5.450 1.00 95.50 184 ALA A C 1
ATOM 1479 O O . ALA A 1 184 ? 11.334 8.152 -4.520 1.00 95.50 184 ALA A O 1
ATOM 1480 N N . HIS A 1 185 ? 9.352 7.405 -5.238 1.00 95.06 185 HIS A N 1
ATOM 1481 C CA . HIS A 1 185 ? 8.732 7.422 -3.900 1.00 95.06 185 HIS A CA 1
ATOM 1482 C C . HIS A 1 185 ? 9.413 6.448 -2.929 1.00 95.06 185 HIS A C 1
ATOM 1484 O O . HIS A 1 185 ? 9.561 6.758 -1.746 1.00 95.06 185 HIS A O 1
ATOM 1490 N N . LEU A 1 186 ? 9.833 5.274 -3.408 1.00 95.50 186 LEU A N 1
ATOM 1491 C CA . LEU A 1 186 ? 10.551 4.280 -2.605 1.00 95.50 186 LEU A CA 1
ATOM 1492 C C . LEU A 1 186 ? 11.969 4.748 -2.235 1.00 95.50 186 LEU A C 1
ATOM 1494 O O . LEU A 1 186 ? 12.457 4.396 -1.156 1.00 95.50 186 LEU A O 1
ATOM 1498 N N . ASP A 1 187 ? 12.579 5.589 -3.071 1.00 94.25 187 ASP A N 1
ATOM 1499 C CA . ASP A 1 187 ? 13.844 6.283 -2.802 1.00 94.25 187 ASP A CA 1
ATOM 1500 C C . ASP A 1 187 ? 13.688 7.547 -1.934 1.00 94.25 187 ASP A C 1
ATOM 1502 O O . ASP A 1 187 ? 14.678 8.113 -1.459 1.00 94.25 187 ASP A O 1
ATOM 1506 N N . GLY A 1 188 ? 12.449 7.948 -1.637 1.00 91.62 188 GLY A N 1
ATOM 1507 C CA . GLY A 1 188 ? 12.126 9.083 -0.772 1.00 91.62 188 GLY A CA 1
ATOM 1508 C C . GLY A 1 188 ? 12.015 10.426 -1.497 1.00 91.62 188 GLY A C 1
ATOM 1509 O O . GLY A 1 188 ? 12.036 11.468 -0.839 1.00 91.62 188 GLY A O 1
ATOM 1510 N N . GLU A 1 189 ? 11.887 10.421 -2.824 1.00 93.12 189 GLU A N 1
ATOM 1511 C CA . GLU A 1 189 ? 11.678 11.630 -3.620 1.00 93.12 189 GLU A CA 1
ATOM 1512 C C . GLU A 1 189 ? 10.241 12.170 -3.455 1.00 93.12 189 GLU A C 1
ATOM 1514 O O . GLU A 1 189 ? 9.266 11.427 -3.608 1.00 93.12 189 GLU A O 1
ATOM 1519 N N . PRO A 1 190 ? 10.057 13.472 -3.171 1.00 88.00 190 PRO A N 1
ATOM 1520 C CA . PRO A 1 190 ? 8.744 14.051 -2.902 1.00 88.00 190 PRO A CA 1
ATOM 1521 C C . PRO A 1 190 ? 8.025 14.470 -4.198 1.00 88.00 190 PRO A C 1
ATOM 1523 O O . PRO A 1 190 ? 7.872 15.659 -4.473 1.00 88.00 190 PRO A O 1
ATOM 1526 N N . LEU A 1 191 ? 7.554 13.506 -4.996 1.00 88.12 191 LEU A N 1
ATOM 1527 C CA . LEU A 1 191 ? 6.905 13.791 -6.289 1.00 88.12 191 LEU A CA 1
ATOM 1528 C C . LEU A 1 191 ? 5.493 14.401 -6.177 1.00 88.12 191 LEU A C 1
ATOM 1530 O O . LEU A 1 191 ? 4.974 14.937 -7.147 1.00 88.12 191 LEU A O 1
ATOM 1534 N N . GLY A 1 192 ? 4.850 14.366 -5.007 1.00 90.94 192 GLY A N 1
ATOM 1535 C CA . GLY A 1 192 ? 3.549 15.018 -4.797 1.00 90.94 192 GLY A CA 1
ATOM 1536 C C . GLY A 1 192 ? 2.374 14.418 -5.585 1.00 90.94 192 GLY A C 1
ATOM 1537 O O . GLY A 1 192 ? 1.337 15.067 -5.685 1.00 90.94 192 GLY A O 1
ATOM 1538 N N . ASN A 1 193 ? 2.528 13.215 -6.143 1.00 93.69 193 ASN A N 1
ATOM 1539 C CA . ASN A 1 193 ? 1.500 12.453 -6.860 1.00 93.69 193 ASN A CA 1
ATOM 1540 C C . ASN A 1 193 ? 1.333 11.027 -6.293 1.00 93.69 193 ASN A C 1
ATOM 1542 O O . ASN A 1 193 ? 0.991 10.077 -7.002 1.00 93.69 193 ASN A O 1
ATOM 1546 N N . SER A 1 194 ? 1.678 10.829 -5.020 1.00 92.44 194 SER A N 1
ATOM 1547 C CA . SER A 1 194 ? 1.774 9.482 -4.453 1.00 92.44 194 SER A CA 1
ATOM 1548 C C . SER A 1 194 ? 0.422 8.776 -4.324 1.00 92.44 194 SER A C 1
ATOM 1550 O O . SER A 1 194 ? 0.385 7.545 -4.314 1.00 92.44 194 SER A O 1
ATOM 1552 N N . GLY A 1 195 ? -0.692 9.510 -4.263 1.00 90.69 195 GLY A N 1
ATOM 1553 C CA . GLY A 1 195 ? -2.034 8.937 -4.256 1.00 90.69 195 GLY A CA 1
ATOM 1554 C C . GLY A 1 195 ? -2.402 8.311 -5.593 1.00 90.69 195 GLY A C 1
ATOM 1555 O O . GLY A 1 195 ? -2.791 7.140 -5.615 1.00 90.69 195 GLY A O 1
ATOM 1556 N N . ILE A 1 196 ? -2.215 9.029 -6.708 1.00 90.88 196 ILE A N 1
ATOM 1557 C CA . ILE A 1 196 ? -2.476 8.453 -8.037 1.00 90.88 196 ILE A CA 1
ATOM 1558 C C . ILE A 1 196 ? -1.513 7.297 -8.334 1.00 90.88 196 ILE A C 1
ATOM 1560 O O . ILE A 1 196 ? -1.941 6.251 -8.820 1.00 90.88 196 ILE A O 1
ATOM 1564 N N . VAL A 1 197 ? -0.237 7.405 -7.946 1.00 93.88 197 VAL A N 1
ATOM 1565 C CA . VAL A 1 197 ? 0.730 6.302 -8.079 1.00 93.88 197 VAL A CA 1
ATOM 1566 C C . VAL A 1 197 ? 0.287 5.088 -7.266 1.00 93.88 197 VAL A C 1
ATOM 1568 O O . VAL A 1 197 ? 0.235 3.982 -7.802 1.00 93.88 197 VAL A O 1
ATOM 1571 N N . GLY A 1 198 ? -0.091 5.274 -5.998 1.00 92.31 198 GLY A N 1
ATOM 1572 C CA . GLY A 1 198 ? -0.599 4.200 -5.147 1.00 92.31 198 GLY A CA 1
ATOM 1573 C C . GLY A 1 198 ? -1.808 3.493 -5.754 1.00 92.31 198 GLY A C 1
ATOM 1574 O O . GLY A 1 198 ? -1.841 2.263 -5.792 1.00 92.31 198 GLY A O 1
ATOM 1575 N N . LEU A 1 199 ? -2.754 4.258 -6.305 1.00 90.19 199 LEU A N 1
ATOM 1576 C CA . LEU A 1 199 ? -3.939 3.725 -6.974 1.00 90.19 199 LEU A CA 1
ATOM 1577 C C . LEU A 1 199 ? -3.572 2.882 -8.202 1.00 90.19 199 LEU A C 1
ATOM 1579 O O . LEU A 1 199 ? -3.951 1.713 -8.305 1.00 90.19 199 LEU A O 1
ATOM 1583 N N . ARG A 1 200 ? -2.792 3.453 -9.125 1.00 92.31 200 ARG A N 1
ATOM 1584 C CA . ARG A 1 200 ? -2.416 2.798 -10.387 1.00 92.31 200 ARG A CA 1
ATOM 1585 C C . ARG A 1 200 ? -1.548 1.566 -10.155 1.00 92.31 200 ARG A C 1
ATOM 1587 O O . ARG A 1 200 ? -1.744 0.533 -10.799 1.00 92.31 200 ARG A O 1
ATOM 1594 N N . MET A 1 201 ? -0.633 1.634 -9.193 1.00 94.19 201 MET A N 1
ATOM 1595 C CA . MET A 1 201 ? 0.195 0.496 -8.813 1.00 94.19 201 MET A CA 1
ATOM 1596 C C . MET A 1 201 ? -0.609 -0.584 -8.083 1.00 94.19 201 MET A C 1
ATOM 1598 O O . MET A 1 201 ? -0.374 -1.766 -8.333 1.00 94.19 201 MET A O 1
ATOM 1602 N N . GLY A 1 202 ? -1.594 -0.211 -7.262 1.00 92.00 202 GLY A N 1
ATOM 1603 C CA . GLY A 1 202 ? -2.545 -1.145 -6.658 1.00 92.00 202 GLY A CA 1
ATOM 1604 C C . GLY A 1 202 ? -3.383 -1.893 -7.701 1.00 92.00 202 GLY A C 1
ATOM 1605 O O . GLY A 1 202 ? -3.505 -3.116 -7.637 1.00 92.00 202 GLY A O 1
ATOM 1606 N N . PHE A 1 203 ? -3.879 -1.196 -8.726 1.00 91.00 203 PHE A N 1
ATOM 1607 C CA . PHE A 1 203 ? -4.584 -1.820 -9.851 1.00 91.00 203 PHE A CA 1
ATOM 1608 C C . PHE A 1 203 ? -3.723 -2.801 -10.636 1.00 91.00 203 PHE A C 1
ATOM 1610 O O . PHE A 1 203 ? -4.161 -3.908 -10.950 1.00 91.00 203 PHE A O 1
ATOM 1617 N N . SER A 1 204 ? -2.491 -2.405 -10.942 1.00 93.25 204 SER A N 1
ATOM 1618 C CA . SER A 1 204 ? -1.531 -3.267 -11.622 1.00 93.25 204 SER A CA 1
ATOM 1619 C C . SER A 1 204 ? -1.255 -4.542 -10.817 1.00 93.25 204 SER A C 1
ATOM 1621 O O . SER A 1 204 ? -1.297 -5.649 -11.357 1.00 93.25 204 SER A O 1
ATOM 1623 N N . LEU A 1 205 ? -1.093 -4.416 -9.497 1.00 93.56 205 LEU A N 1
ATOM 1624 C CA . LEU A 1 205 ? -0.950 -5.557 -8.599 1.00 93.56 205 LEU A CA 1
ATOM 1625 C C . LEU A 1 205 ? -2.182 -6.481 -8.637 1.00 93.56 205 LEU A C 1
ATOM 1627 O O . LEU A 1 205 ? -2.025 -7.698 -8.751 1.00 93.56 205 LEU A O 1
ATOM 1631 N N . LEU A 1 206 ? -3.398 -5.927 -8.580 1.00 90.38 206 LEU A N 1
ATOM 1632 C CA . LEU A 1 206 ? -4.637 -6.709 -8.667 1.00 90.38 206 LEU A CA 1
ATOM 1633 C C . LEU A 1 206 ? -4.756 -7.476 -9.987 1.00 90.38 206 LEU A C 1
ATOM 1635 O O . LEU A 1 206 ? -5.096 -8.660 -9.973 1.00 90.38 206 LEU A O 1
ATOM 1639 N N . ARG A 1 207 ? -4.449 -6.842 -11.127 1.00 90.25 207 ARG A N 1
ATOM 1640 C CA . ARG A 1 207 ? -4.441 -7.519 -12.435 1.00 90.25 207 ARG A CA 1
ATOM 1641 C C . ARG A 1 207 ? -3.480 -8.699 -12.450 1.00 90.25 207 ARG A C 1
ATOM 1643 O O . ARG A 1 207 ? -3.844 -9.785 -12.898 1.00 90.25 207 ARG A O 1
ATOM 1650 N N . VAL A 1 208 ? -2.277 -8.510 -11.909 1.00 92.69 208 VAL A N 1
ATOM 1651 C CA . VAL A 1 208 ? -1.292 -9.587 -11.807 1.00 92.69 208 VAL A CA 1
ATOM 1652 C C . VAL A 1 208 ? -1.814 -10.716 -10.927 1.00 92.69 208 VAL A C 1
ATOM 1654 O O . VAL A 1 208 ? -1.757 -11.864 -11.353 1.00 92.69 208 VAL A O 1
ATOM 1657 N N . LEU A 1 209 ? -2.369 -10.432 -9.746 1.00 91.62 209 LEU A N 1
ATOM 1658 C CA . LEU A 1 209 ? -2.956 -11.466 -8.885 1.00 91.62 209 LEU A CA 1
ATOM 1659 C C . LEU A 1 209 ? -4.083 -12.234 -9.598 1.00 91.62 209 LEU A C 1
ATOM 1661 O O . LEU A 1 209 ? -4.117 -13.464 -9.520 1.00 91.62 209 LEU A O 1
ATOM 1665 N N . ASN A 1 210 ? -4.951 -11.533 -10.335 1.00 89.44 210 ASN A N 1
ATOM 1666 C CA . ASN A 1 210 ? -6.042 -12.131 -11.113 1.00 89.44 210 ASN A CA 1
ATOM 1667 C C . ASN A 1 210 ? -5.545 -13.055 -12.234 1.00 89.44 210 ASN A C 1
ATOM 1669 O O . ASN A 1 210 ? -6.213 -14.036 -12.555 1.00 89.44 210 ASN A O 1
ATOM 1673 N N . SER A 1 211 ? -4.360 -12.794 -12.797 1.00 90.56 211 SER A N 1
ATOM 1674 C CA . SER A 1 211 ? -3.783 -13.628 -13.861 1.00 90.56 211 SER A CA 1
ATOM 1675 C C . SER A 1 211 ? -3.367 -15.037 -13.404 1.00 90.56 211 SER A C 1
ATOM 1677 O O . SER A 1 211 ? -3.194 -15.923 -14.237 1.00 90.56 211 SER A O 1
ATOM 1679 N N . TYR A 1 212 ? -3.245 -15.288 -12.094 1.00 88.69 212 TYR A N 1
ATOM 1680 C CA . TYR A 1 212 ? -2.833 -16.587 -11.544 1.00 88.69 212 TYR A CA 1
ATOM 1681 C C . TYR A 1 212 ? -4.014 -17.539 -11.269 1.00 88.69 212 TYR A C 1
ATOM 1683 O O . TYR A 1 212 ? -4.110 -18.073 -10.166 1.00 88.69 212 TYR A O 1
ATOM 1691 N N . GLU A 1 213 ? -4.911 -17.748 -12.238 1.00 84.19 213 GLU A N 1
ATOM 1692 C CA . GLU A 1 213 ? -5.966 -18.794 -12.253 1.00 84.19 213 GLU A CA 1
ATOM 1693 C C . GLU A 1 213 ? -6.630 -19.096 -10.886 1.00 84.19 213 GLU A C 1
ATOM 1695 O O . GLU A 1 213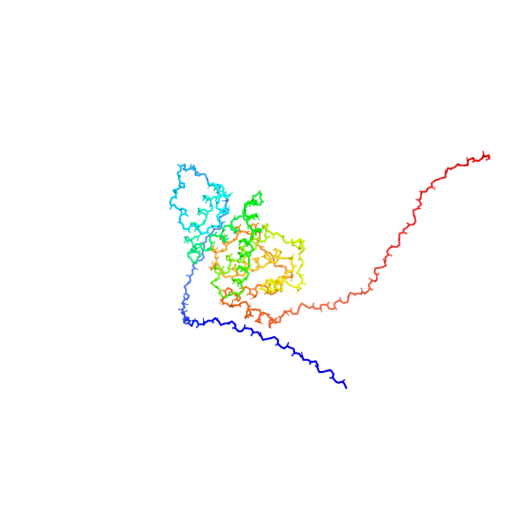 ? -6.744 -20.237 -10.445 1.00 84.19 213 GLU A O 1
ATOM 1700 N N . GLY A 1 214 ? -7.049 -18.059 -10.154 1.00 80.81 214 GLY A N 1
ATOM 1701 C CA . GLY A 1 214 ? -7.737 -18.213 -8.866 1.00 80.81 214 GLY A CA 1
ATOM 1702 C C . GLY A 1 214 ? -6.852 -18.573 -7.664 1.00 80.81 214 GLY A C 1
ATOM 1703 O O . GLY A 1 214 ? -7.359 -18.604 -6.545 1.00 80.81 214 GLY A O 1
ATOM 1704 N N . ARG A 1 215 ? -5.535 -18.746 -7.836 1.00 86.75 215 ARG A N 1
ATOM 1705 C CA . ARG A 1 215 ? -4.573 -19.005 -6.746 1.00 86.75 215 ARG A CA 1
ATOM 1706 C C . ARG A 1 215 ? -4.629 -17.964 -5.626 1.00 86.75 215 ARG A C 1
ATOM 1708 O O . ARG A 1 215 ? -4.329 -18.282 -4.480 1.00 86.75 215 ARG A O 1
ATOM 1715 N N . PHE A 1 216 ? -4.973 -16.726 -5.967 1.00 88.44 216 PHE A N 1
ATOM 1716 C CA . PHE A 1 216 ? -5.044 -15.605 -5.031 1.00 88.44 216 PHE A CA 1
ATOM 1717 C C . PHE A 1 216 ? -6.471 -15.130 -4.770 1.00 88.44 216 PHE A C 1
ATOM 1719 O O . PHE A 1 216 ? -6.637 -14.013 -4.299 1.00 88.44 216 PHE A O 1
ATOM 1726 N N . ARG A 1 217 ? -7.496 -15.943 -5.064 1.00 88.31 217 ARG A N 1
ATOM 1727 C CA . ARG A 1 217 ? -8.908 -15.535 -4.965 1.00 88.31 217 ARG A CA 1
ATOM 1728 C C . ARG A 1 217 ? -9.255 -14.935 -3.603 1.00 88.31 217 ARG A C 1
ATOM 1730 O O . ARG A 1 217 ? -9.833 -13.860 -3.556 1.00 88.31 217 ARG A O 1
ATOM 1737 N N . ASP A 1 218 ? -8.839 -15.574 -2.516 1.00 86.44 218 ASP A N 1
ATOM 1738 C CA . ASP A 1 218 ? -9.109 -15.088 -1.159 1.00 86.44 218 ASP A CA 1
ATOM 1739 C C . ASP A 1 218 ? -8.436 -13.741 -0.867 1.00 86.44 218 ASP A C 1
ATOM 1741 O O . ASP A 1 218 ? -9.042 -12.842 -0.288 1.00 86.44 218 ASP A O 1
ATOM 1745 N N . LEU A 1 219 ? -7.188 -13.582 -1.320 1.00 86.69 219 LEU A N 1
ATOM 1746 C CA . LEU A 1 219 ? -6.437 -12.335 -1.195 1.00 86.69 219 LEU A CA 1
ATOM 1747 C C . LEU A 1 219 ? -7.064 -11.226 -2.044 1.00 86.69 219 LEU A C 1
ATOM 1749 O O . LEU A 1 219 ? -7.189 -10.104 -1.574 1.00 86.69 219 LEU A O 1
ATOM 1753 N N . ILE A 1 220 ? -7.488 -11.539 -3.267 1.00 86.94 220 ILE A N 1
ATOM 1754 C CA . ILE A 1 220 ? -8.183 -10.604 -4.154 1.00 86.94 220 ILE A CA 1
ATOM 1755 C C . ILE A 1 220 ? -9.528 -10.201 -3.557 1.00 86.94 220 ILE A C 1
ATOM 1757 O O . ILE A 1 220 ? -9.837 -9.022 -3.562 1.00 86.94 220 ILE A O 1
ATOM 1761 N N . ASN A 1 221 ? -10.306 -11.133 -3.007 1.00 83.50 221 ASN A N 1
ATOM 1762 C CA . ASN A 1 221 ? -11.594 -10.823 -2.386 1.00 83.50 221 ASN A CA 1
ATOM 1763 C C . ASN A 1 221 ? -11.414 -9.929 -1.153 1.00 83.50 221 ASN A C 1
ATOM 1765 O O . ASN A 1 221 ? -12.137 -8.953 -0.991 1.00 83.50 221 ASN A O 1
ATOM 1769 N N . CYS A 1 222 ? -10.418 -10.230 -0.314 1.00 79.62 222 CYS A N 1
ATOM 1770 C CA . CYS A 1 222 ? -10.061 -9.407 0.839 1.00 79.62 222 CYS A CA 1
ATOM 1771 C C . CYS A 1 222 ? -9.629 -7.996 0.413 1.00 79.62 222 CYS A C 1
ATOM 1773 O O . CYS A 1 222 ? -10.217 -7.013 0.853 1.00 79.62 222 CYS A O 1
ATOM 1775 N N . LEU A 1 223 ? -8.647 -7.886 -0.485 1.00 76.81 223 LEU A N 1
ATOM 1776 C CA . LEU A 1 223 ? -8.099 -6.598 -0.915 1.00 76.81 223 LEU A CA 1
ATOM 1777 C C . LEU A 1 223 ? -9.037 -5.818 -1.838 1.00 76.81 223 LEU A C 1
ATOM 1779 O O . LEU A 1 223 ? -8.996 -4.596 -1.836 1.00 76.81 223 LEU A O 1
ATOM 1783 N N . GLY A 1 224 ? -9.872 -6.503 -2.617 1.00 68.62 224 GLY A N 1
ATOM 1784 C CA . GLY A 1 224 ? -10.800 -5.923 -3.587 1.00 68.62 224 GLY A CA 1
ATOM 1785 C C . GLY A 1 224 ? -11.854 -5.036 -2.935 1.00 68.62 224 GLY A C 1
ATOM 1786 O O . GLY A 1 224 ? -12.243 -4.034 -3.528 1.00 68.62 224 GLY A O 1
ATOM 1787 N N . THR A 1 225 ? -12.214 -5.320 -1.676 1.00 68.25 225 THR A N 1
ATOM 1788 C CA . THR A 1 225 ? -13.036 -4.414 -0.856 1.00 68.25 225 THR A CA 1
ATOM 1789 C C . THR A 1 225 ? -12.436 -3.014 -0.743 1.00 68.25 225 THR A C 1
ATOM 1791 O O . THR A 1 225 ? -13.179 -2.042 -0.674 1.00 68.25 225 THR A O 1
ATOM 1794 N N . ALA A 1 226 ? -11.105 -2.891 -0.790 1.00 66.25 226 ALA A N 1
ATOM 1795 C CA . ALA A 1 226 ? -10.442 -1.605 -0.655 1.00 66.25 226 ALA A CA 1
ATOM 1796 C C . ALA A 1 226 ? -10.500 -0.750 -1.928 1.00 66.25 226 ALA A C 1
ATOM 1798 O O . ALA A 1 226 ? -10.252 0.456 -1.863 1.00 66.25 226 ALA A O 1
ATOM 1799 N N . PHE A 1 227 ? -10.762 -1.379 -3.077 1.00 65.19 227 PHE A N 1
ATOM 1800 C CA . PHE A 1 227 ? -10.697 -0.731 -4.379 1.00 65.19 227 PHE A CA 1
ATOM 1801 C C . PHE A 1 227 ? -12.050 -0.258 -4.897 1.00 65.19 227 PHE A C 1
ATOM 1803 O O . PHE A 1 227 ? -11.999 0.588 -5.771 1.00 65.19 227 PHE A O 1
ATOM 1810 N N . ASP A 1 228 ? -13.190 -0.760 -4.393 1.00 63.47 228 ASP A N 1
ATOM 1811 C CA . ASP A 1 228 ? -14.576 -0.364 -4.756 1.00 63.47 228 ASP A CA 1
ATOM 1812 C C . ASP A 1 228 ? -14.783 0.012 -6.241 1.00 63.47 228 ASP A C 1
ATOM 1814 O O . ASP A 1 228 ? -15.442 0.991 -6.586 1.00 63.47 228 ASP A O 1
ATOM 1818 N N . LEU A 1 229 ? -14.133 -0.718 -7.150 1.00 55.03 229 LEU A N 1
ATOM 1819 C CA . LEU A 1 229 ? -14.059 -0.358 -8.562 1.00 55.03 229 LEU A CA 1
ATOM 1820 C C . LEU A 1 229 ? -14.186 -1.594 -9.443 1.00 55.03 229 LEU A C 1
ATOM 1822 O O . LEU A 1 229 ? -13.736 -2.691 -9.098 1.00 55.03 229 LEU A O 1
ATOM 1826 N N . GLU A 1 230 ? -14.782 -1.384 -10.617 1.00 59.19 230 GLU A N 1
ATOM 1827 C CA . GLU A 1 230 ? -14.761 -2.339 -11.720 1.00 59.19 230 GLU A CA 1
ATOM 1828 C C . GLU A 1 230 ? -13.321 -2.762 -12.052 1.00 59.19 230 GLU A C 1
ATOM 1830 O O . GLU A 1 230 ? -12.352 -2.067 -11.733 1.00 59.19 230 GLU A O 1
ATOM 1835 N N . THR A 1 231 ? -13.176 -3.919 -12.707 1.00 63.72 231 THR A N 1
ATOM 1836 C CA . THR A 1 231 ? -11.862 -4.495 -13.042 1.00 63.72 231 THR A CA 1
ATOM 1837 C C . THR A 1 231 ? -10.958 -3.427 -13.673 1.00 63.72 231 THR A C 1
ATOM 1839 O O . THR A 1 231 ? -11.283 -2.917 -14.748 1.00 63.72 231 THR A O 1
ATOM 1842 N N . PRO A 1 232 ? -9.829 -3.065 -13.038 1.00 68.31 232 PRO A N 1
ATOM 1843 C CA . PRO A 1 232 ? -9.143 -1.837 -13.394 1.00 68.31 232 PRO A CA 1
ATOM 1844 C C . PRO A 1 232 ? -8.427 -1.967 -14.736 1.00 68.31 232 PRO A C 1
ATOM 1846 O O . PRO A 1 232 ? -7.470 -2.736 -14.888 1.00 68.31 232 PRO A O 1
ATOM 1849 N N . LEU A 1 233 ? -8.878 -1.173 -15.707 1.00 77.75 233 LEU A N 1
ATOM 1850 C CA . LEU A 1 233 ? -8.325 -1.157 -17.056 1.00 77.75 233 LEU A CA 1
ATOM 1851 C C . LEU A 1 233 ? -6.857 -0.699 -17.064 1.00 77.75 233 LEU A C 1
ATOM 1853 O O . LEU A 1 233 ? -6.418 0.152 -16.275 1.00 77.75 233 LEU A O 1
ATOM 1857 N N . LEU A 1 234 ? -6.093 -1.284 -17.988 1.00 82.25 234 LEU A N 1
ATOM 1858 C CA . LEU A 1 234 ? -4.705 -0.914 -18.246 1.00 82.25 234 LEU A CA 1
ATOM 1859 C C . LEU A 1 234 ? -4.651 0.529 -18.765 1.00 82.25 234 LEU A C 1
ATOM 1861 O O . LEU A 1 234 ? -5.324 0.865 -19.738 1.00 82.25 234 LEU A O 1
ATOM 1865 N N . HIS A 1 235 ? -3.845 1.374 -18.126 1.00 85.00 235 HIS A N 1
ATOM 1866 C CA . HIS A 1 235 ? -3.600 2.741 -18.590 1.00 85.00 235 HIS A CA 1
ATOM 1867 C C . HIS A 1 235 ? -2.303 2.812 -19.387 1.00 85.00 235 HIS A C 1
ATOM 1869 O O . HIS A 1 235 ? -1.370 2.056 -19.128 1.00 85.00 235 HIS A O 1
ATOM 1875 N N . LEU A 1 236 ? -2.211 3.758 -20.325 1.00 84.44 236 LEU A N 1
ATOM 1876 C CA . LEU A 1 236 ? -1.016 3.937 -21.158 1.00 84.44 236 LEU A CA 1
ATOM 1877 C C . LEU A 1 236 ? 0.256 4.135 -20.309 1.00 84.44 236 LEU A C 1
ATOM 1879 O O . LEU A 1 236 ? 1.317 3.614 -20.645 1.00 84.44 236 LEU A O 1
ATOM 1883 N N . TRP A 1 237 ? 0.128 4.846 -19.186 1.00 86.50 237 TRP A N 1
ATOM 1884 C CA . TRP A 1 237 ? 1.230 5.136 -18.258 1.00 86.50 237 TRP A CA 1
ATOM 1885 C C . TRP A 1 237 ? 1.511 4.038 -17.228 1.00 86.50 237 TRP A C 1
ATOM 1887 O O . TRP A 1 237 ? 2.456 4.175 -16.448 1.00 86.50 237 TRP A O 1
ATOM 1897 N N . ASP A 1 238 ? 0.739 2.944 -17.227 1.00 84.88 238 ASP A N 1
ATOM 1898 C CA . ASP A 1 238 ? 1.074 1.771 -16.413 1.00 84.88 238 ASP A CA 1
ATOM 1899 C C . ASP A 1 238 ? 2.375 1.125 -16.909 1.00 84.88 238 ASP A C 1
ATOM 1901 O O . ASP A 1 238 ? 3.056 0.462 -16.136 1.00 84.88 238 ASP A O 1
ATOM 1905 N N . GLY A 1 239 ? 2.762 1.337 -18.174 1.00 81.38 239 GLY A N 1
ATOM 1906 C CA . GLY A 1 239 ? 4.058 0.914 -18.702 1.00 81.38 239 GLY A CA 1
ATOM 1907 C C . GLY A 1 239 ? 4.346 -0.564 -18.427 1.00 81.38 239 GLY A C 1
ATOM 1908 O O . GLY A 1 239 ? 3.657 -1.439 -18.947 1.00 81.38 239 GLY A O 1
ATOM 1909 N N . LEU A 1 240 ? 5.368 -0.823 -17.602 1.00 90.56 240 LEU A N 1
ATOM 1910 C CA . LEU A 1 240 ? 5.798 -2.169 -17.215 1.00 90.56 240 LEU A CA 1
ATOM 1911 C C . LEU A 1 240 ? 5.406 -2.571 -15.776 1.00 90.56 240 LEU A C 1
ATOM 1913 O O . LEU A 1 240 ? 5.997 -3.489 -15.198 1.00 90.56 240 LEU A O 1
ATOM 1917 N N . SER A 1 241 ? 4.420 -1.897 -15.172 1.00 94.62 241 SER A N 1
ATOM 1918 C CA . SER A 1 241 ? 4.001 -2.143 -13.785 1.00 94.62 241 SER A CA 1
ATOM 1919 C C . SER A 1 241 ? 3.534 -3.582 -13.542 1.00 94.62 241 SER A C 1
ATOM 1921 O O . SER A 1 241 ? 3.889 -4.174 -12.521 1.00 94.62 241 SER A O 1
ATOM 1923 N N . ASP A 1 242 ? 2.812 -4.196 -14.487 1.00 94.69 242 ASP A N 1
ATOM 1924 C CA . ASP A 1 242 ? 2.336 -5.580 -14.336 1.00 94.69 242 ASP A CA 1
ATOM 1925 C C . ASP A 1 242 ? 3.531 -6.561 -14.351 1.00 94.69 242 ASP A C 1
ATOM 1927 O O . ASP A 1 242 ? 3.600 -7.509 -13.563 1.00 94.69 242 ASP A O 1
ATOM 1931 N N . GLN A 1 243 ? 4.538 -6.311 -15.197 1.00 95.44 243 GLN A N 1
ATOM 1932 C CA . GLN A 1 243 ? 5.766 -7.111 -15.252 1.00 95.44 243 GLN A CA 1
ATOM 1933 C C . GLN A 1 243 ? 6.615 -6.939 -13.988 1.00 95.44 243 GLN A C 1
ATOM 1935 O O . GLN A 1 243 ? 7.245 -7.904 -13.539 1.00 95.44 243 GLN A O 1
ATOM 1940 N N . TYR A 1 244 ? 6.622 -5.739 -13.409 1.00 96.88 244 TYR A N 1
ATOM 1941 C CA . TYR A 1 244 ? 7.237 -5.470 -12.117 1.00 96.88 244 TYR A CA 1
ATOM 1942 C C . TYR A 1 244 ? 6.542 -6.259 -10.999 1.00 96.88 244 TYR A C 1
ATOM 1944 O O . TYR A 1 244 ? 7.188 -7.049 -10.307 1.00 96.88 244 TYR A O 1
ATOM 1952 N N . TRP A 1 245 ? 5.218 -6.146 -10.854 1.00 96.38 245 TRP A N 1
ATOM 1953 C CA . TRP A 1 245 ? 4.496 -6.849 -9.789 1.00 96.38 245 TRP A CA 1
ATOM 1954 C C . TRP A 1 245 ? 4.525 -8.365 -9.931 1.00 96.38 245 TRP A C 1
ATOM 1956 O O . TRP A 1 245 ? 4.631 -9.057 -8.918 1.00 96.38 245 TRP A O 1
ATOM 1966 N N . SER A 1 246 ? 4.505 -8.895 -11.157 1.00 95.50 246 SER A N 1
ATOM 1967 C CA . SER A 1 246 ? 4.644 -10.337 -11.392 1.00 95.50 246 SER A CA 1
ATOM 1968 C C . SER A 1 246 ? 5.939 -10.880 -10.782 1.00 95.50 246 SER A C 1
ATOM 1970 O O . SER A 1 246 ? 5.923 -11.874 -10.056 1.00 95.50 246 SER A O 1
ATOM 1972 N N . ARG A 1 247 ? 7.052 -10.160 -10.954 1.00 95.62 247 ARG A N 1
ATOM 1973 C CA . ARG A 1 247 ? 8.343 -10.500 -10.338 1.00 95.62 247 ARG A CA 1
ATOM 1974 C C . ARG A 1 247 ? 8.336 -10.360 -8.822 1.00 95.62 247 ARG A C 1
ATOM 1976 O O . ARG A 1 247 ? 8.801 -11.256 -8.114 1.00 95.62 247 ARG A O 1
ATOM 1983 N N . ARG A 1 248 ? 7.774 -9.262 -8.309 1.00 96.50 248 ARG A N 1
ATOM 1984 C CA . ARG A 1 248 ? 7.674 -9.017 -6.863 1.00 96.50 248 ARG A CA 1
ATOM 1985 C C . ARG A 1 248 ? 6.838 -10.087 -6.154 1.00 96.50 248 ARG A C 1
ATOM 1987 O O . ARG A 1 248 ? 7.260 -10.594 -5.118 1.00 96.50 248 ARG A O 1
ATOM 1994 N N . ILE A 1 249 ? 5.711 -10.510 -6.734 1.00 94.50 249 ILE A N 1
ATOM 1995 C CA . ILE A 1 249 ? 4.868 -11.607 -6.215 1.00 94.50 249 ILE A CA 1
ATOM 1996 C C . ILE A 1 249 ? 5.610 -12.951 -6.227 1.00 94.50 249 ILE A C 1
ATOM 1998 O O . ILE A 1 249 ? 5.373 -13.797 -5.359 1.00 94.50 249 ILE A O 1
ATOM 2002 N N . MET A 1 250 ? 6.536 -13.144 -7.168 1.00 92.38 250 MET A N 1
ATOM 2003 C CA . MET A 1 250 ? 7.417 -14.316 -7.227 1.00 92.38 250 MET A CA 1
ATOM 2004 C C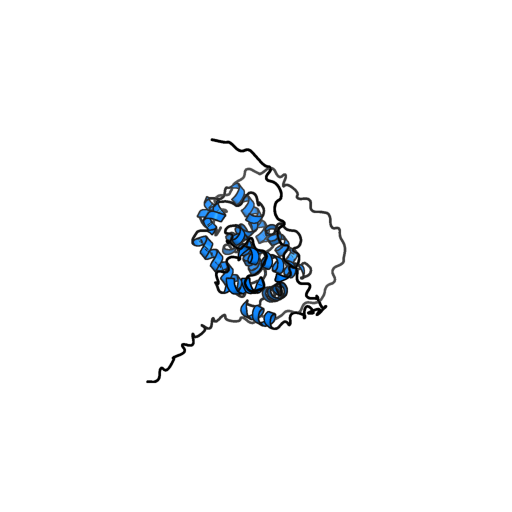 . MET A 1 250 ? 8.588 -14.249 -6.230 1.00 92.38 250 MET A C 1
ATOM 2006 O O . MET A 1 250 ? 9.398 -15.174 -6.173 1.00 92.38 250 MET A O 1
ATOM 2010 N N . GLY A 1 251 ? 8.639 -13.208 -5.392 1.00 92.25 251 GLY A N 1
ATOM 2011 C CA . GLY A 1 251 ? 9.558 -13.086 -4.262 1.00 92.25 251 GLY A CA 1
ATOM 2012 C C . GLY A 1 251 ? 10.822 -12.282 -4.551 1.00 92.25 251 GLY A C 1
ATOM 2013 O O . GLY A 1 251 ? 11.747 -12.316 -3.740 1.00 92.25 251 GLY A O 1
ATOM 2014 N N . GLN A 1 252 ? 10.892 -11.564 -5.675 1.00 94.31 252 GLN A N 1
ATOM 2015 C CA . GLN A 1 252 ? 12.038 -10.701 -5.956 1.00 94.31 252 GLN A CA 1
ATOM 2016 C C . GLN A 1 252 ? 12.009 -9.415 -5.103 1.00 94.31 252 GLN A C 1
ATOM 2018 O O . GLN A 1 252 ? 10.927 -8.868 -4.847 1.00 94.31 252 GLN A O 1
ATOM 2023 N N . PRO A 1 253 ? 13.178 -8.904 -4.664 1.00 94.81 253 PRO A N 1
ATOM 2024 C CA . PRO A 1 253 ? 13.287 -7.556 -4.108 1.00 94.81 253 PRO A CA 1
ATOM 2025 C C . PRO A 1 253 ? 13.048 -6.493 -5.188 1.00 94.81 253 PRO A C 1
ATOM 2027 O O . PRO A 1 253 ? 13.131 -6.780 -6.382 1.00 94.81 253 PRO A O 1
ATOM 2030 N N . HIS A 1 254 ? 12.778 -5.259 -4.759 1.00 95.75 254 HIS A N 1
ATOM 2031 C CA . HIS A 1 254 ? 12.494 -4.136 -5.654 1.00 95.75 254 HIS A CA 1
ATOM 2032 C C . HIS A 1 254 ? 13.605 -3.879 -6.685 1.00 95.75 254 HIS A C 1
ATOM 2034 O O . HIS A 1 254 ? 13.314 -3.928 -7.875 1.00 95.75 254 HIS A O 1
ATOM 2040 N N . GLU A 1 255 ? 14.861 -3.721 -6.253 1.00 95.56 255 GLU A N 1
ATOM 2041 C CA . GLU A 1 255 ? 16.000 -3.424 -7.145 1.00 95.56 255 GLU A CA 1
ATOM 2042 C C . GLU A 1 255 ? 16.163 -4.476 -8.259 1.00 95.56 255 GLU A C 1
ATOM 2044 O O . GLU A 1 255 ? 16.280 -4.135 -9.433 1.00 95.56 255 GLU A O 1
ATOM 2049 N N . SER A 1 256 ? 16.085 -5.766 -7.909 1.00 95.56 256 SER A N 1
ATOM 2050 C CA . SER A 1 256 ? 16.183 -6.866 -8.881 1.00 95.56 256 SER A CA 1
ATOM 2051 C C . SER A 1 256 ? 15.013 -6.870 -9.866 1.00 95.56 256 SER A C 1
ATOM 2053 O O . SER A 1 256 ? 15.207 -7.138 -11.049 1.00 95.56 256 SER A O 1
ATOM 2055 N N . ALA A 1 257 ? 13.799 -6.575 -9.391 1.00 95.88 257 ALA A N 1
ATOM 2056 C CA . ALA A 1 257 ? 12.631 -6.499 -10.258 1.00 95.88 257 ALA A CA 1
ATOM 2057 C C . ALA A 1 257 ? 12.724 -5.304 -11.221 1.00 95.88 257 ALA A C 1
ATOM 2059 O O . ALA A 1 257 ? 12.369 -5.449 -12.389 1.00 95.88 257 ALA A O 1
ATOM 2060 N N . MET A 1 258 ? 13.227 -4.156 -10.755 1.00 95.69 258 MET A N 1
ATOM 2061 C CA . MET A 1 258 ? 13.465 -2.970 -11.584 1.00 95.69 258 MET A CA 1
ATOM 2062 C C . MET A 1 258 ? 14.533 -3.226 -12.649 1.00 95.69 258 MET A C 1
ATOM 2064 O O . MET A 1 258 ? 14.310 -2.915 -13.819 1.00 95.69 258 MET A O 1
ATOM 2068 N N . GLU A 1 259 ? 15.654 -3.853 -12.281 1.00 94.75 259 GLU A N 1
ATOM 2069 C CA . GLU A 1 259 ? 16.721 -4.202 -13.223 1.00 94.75 259 GLU A CA 1
ATOM 2070 C C . GLU A 1 259 ? 16.195 -5.099 -14.351 1.00 94.75 259 GLU A C 1
ATOM 2072 O O . GLU A 1 259 ? 16.372 -4.782 -15.527 1.00 94.75 259 GLU A O 1
ATOM 2077 N N . GLU A 1 260 ? 15.478 -6.174 -14.025 1.00 92.31 260 GLU A N 1
ATOM 2078 C CA . GLU A 1 260 ? 14.922 -7.063 -15.048 1.00 92.31 260 GLU A CA 1
ATOM 2079 C C . GLU A 1 260 ? 13.860 -6.383 -15.918 1.00 92.31 260 GLU A C 1
ATOM 2081 O O . GLU A 1 260 ? 13.791 -6.633 -17.122 1.00 92.31 260 GLU A O 1
ATOM 2086 N N . VAL A 1 261 ? 13.019 -5.530 -15.328 1.00 92.94 261 VAL A N 1
ATOM 2087 C CA . VAL A 1 261 ? 12.010 -4.771 -16.074 1.00 92.94 261 VAL A CA 1
ATOM 2088 C C . VAL A 1 261 ? 12.673 -3.785 -17.037 1.00 92.94 261 VAL A C 1
ATOM 2090 O O . VAL A 1 261 ? 12.228 -3.677 -18.175 1.00 92.94 261 VAL A O 1
ATOM 2093 N N . SER A 1 262 ? 13.775 -3.142 -16.640 1.00 88.81 262 SER A N 1
ATOM 2094 C CA . SER A 1 262 ? 14.532 -2.220 -17.500 1.00 88.81 262 SER A CA 1
ATOM 2095 C C . SER A 1 262 ? 15.144 -2.895 -18.737 1.00 88.81 262 SER A C 1
ATOM 2097 O O . SER A 1 262 ? 15.362 -2.246 -19.759 1.00 88.81 262 SER A O 1
ATOM 2099 N N . GLN A 1 263 ? 15.389 -4.207 -18.665 1.00 88.31 263 GLN A N 1
ATOM 2100 C CA . GLN A 1 263 ? 15.918 -5.008 -19.772 1.00 88.31 263 GLN A CA 1
ATOM 2101 C C . GLN A 1 263 ? 14.826 -5.478 -20.738 1.00 88.31 263 GLN A C 1
ATOM 2103 O O . GLN A 1 263 ? 15.134 -5.935 -21.844 1.00 88.31 263 GLN A O 1
ATOM 2108 N N . LEU A 1 264 ? 13.551 -5.380 -20.348 1.00 85.56 264 LEU A N 1
ATOM 2109 C CA . LEU A 1 264 ? 12.453 -5.667 -21.255 1.00 85.56 264 LEU A CA 1
ATOM 2110 C C . LEU A 1 264 ? 12.425 -4.572 -22.316 1.00 85.56 264 LEU A C 1
ATOM 2112 O O . LEU A 1 264 ? 12.144 -3.408 -22.035 1.00 85.56 264 LEU A O 1
ATOM 2116 N N . GLN A 1 265 ? 12.696 -4.953 -23.563 1.00 63.28 265 GLN A N 1
ATOM 2117 C CA . GLN A 1 265 ? 12.385 -4.081 -24.683 1.00 63.28 265 GLN A CA 1
ATOM 2118 C C . GLN A 1 265 ? 10.882 -3.824 -24.636 1.00 63.28 265 GLN A C 1
ATOM 2120 O O . GLN A 1 265 ? 10.089 -4.745 -24.843 1.00 63.28 265 GLN A O 1
ATOM 2125 N N . MET A 1 266 ? 10.493 -2.578 -24.360 1.00 57.25 266 MET A N 1
ATOM 2126 C CA . MET A 1 266 ? 9.138 -2.127 -24.648 1.00 57.25 266 MET A CA 1
ATOM 2127 C C . MET A 1 266 ? 8.885 -2.504 -26.110 1.00 57.25 266 MET A C 1
ATOM 2129 O O . MET A 1 266 ? 9.666 -2.065 -26.965 1.00 57.25 266 MET A O 1
ATOM 2133 N N . PRO A 1 267 ? 7.890 -3.360 -26.420 1.00 49.00 267 PRO A N 1
ATOM 2134 C CA . PRO A 1 267 ? 7.574 -3.660 -27.804 1.00 49.00 267 PRO A CA 1
ATOM 2135 C C . PRO A 1 267 ? 7.400 -2.314 -28.481 1.00 49.00 267 PRO A C 1
ATOM 2137 O O . PRO A 1 267 ? 6.619 -1.497 -27.996 1.00 49.00 267 PRO A O 1
ATOM 2140 N N . ASN A 1 268 ? 8.223 -2.057 -29.505 1.00 39.00 268 ASN A N 1
ATOM 2141 C CA . ASN A 1 268 ? 8.219 -0.808 -30.247 1.00 39.00 268 ASN A CA 1
ATOM 2142 C C . ASN A 1 268 ? 6.764 -0.506 -30.594 1.00 39.00 268 ASN A C 1
ATOM 2144 O O . ASN A 1 268 ? 6.232 -1.080 -31.547 1.00 39.00 268 ASN A O 1
ATOM 2148 N N . PHE A 1 269 ? 6.117 0.375 -29.826 1.00 38.88 269 PHE A N 1
ATOM 2149 C CA . PHE A 1 269 ? 4.914 1.040 -30.275 1.00 38.88 269 PHE A CA 1
ATOM 2150 C C . PHE A 1 269 ? 5.393 1.726 -31.531 1.00 38.88 269 PHE A C 1
ATOM 2152 O O . PHE A 1 269 ? 6.224 2.638 -31.464 1.00 38.88 269 PHE A O 1
ATOM 2159 N N . ARG A 1 270 ? 5.020 1.146 -32.677 1.00 36.69 270 ARG A N 1
ATOM 2160 C CA . ARG A 1 270 ? 5.395 1.642 -33.986 1.00 36.69 270 ARG A CA 1
ATOM 2161 C C . ARG A 1 270 ? 5.237 3.148 -33.903 1.00 36.69 270 ARG A C 1
ATOM 2163 O O . ARG A 1 270 ? 4.133 3.656 -33.725 1.00 36.69 270 ARG A O 1
ATOM 2170 N N . ARG A 1 271 ? 6.352 3.864 -34.057 1.00 37.88 271 ARG A N 1
ATOM 2171 C CA . ARG A 1 271 ? 6.304 5.140 -34.753 1.00 37.88 271 ARG A CA 1
ATOM 2172 C C . ARG A 1 271 ? 5.742 4.787 -36.118 1.00 37.88 271 ARG A C 1
ATOM 2174 O O . ARG A 1 271 ? 6.504 4.554 -37.056 1.00 37.88 271 ARG A O 1
ATOM 2181 N N . ASP A 1 272 ? 4.422 4.714 -36.215 1.00 36.41 272 ASP A N 1
ATOM 2182 C CA . ASP A 1 272 ? 3.753 4.982 -37.460 1.00 36.41 272 ASP A CA 1
ATOM 2183 C C . ASP A 1 272 ? 4.155 6.415 -37.779 1.00 36.41 272 ASP A C 1
ATOM 2185 O O . ASP A 1 272 ? 3.575 7.409 -37.351 1.00 36.41 272 ASP A O 1
ATOM 2189 N N . LYS A 1 273 ? 5.248 6.503 -38.537 1.00 37.91 273 LYS A N 1
ATOM 2190 C CA . LYS A 1 273 ? 5.562 7.610 -39.420 1.00 37.91 273 LYS A CA 1
ATOM 2191 C C . LYS A 1 273 ? 4.487 7.648 -40.512 1.00 37.91 273 LYS A C 1
ATOM 2193 O O . LYS A 1 273 ? 4.796 7.656 -41.699 1.00 37.91 273 LYS A O 1
ATOM 2198 N N . THR A 1 274 ? 3.214 7.679 -40.144 1.00 37.28 274 THR A N 1
ATOM 2199 C CA . THR A 1 274 ? 2.176 8.207 -41.009 1.00 37.28 274 THR A CA 1
ATOM 2200 C C . THR A 1 274 ? 2.290 9.710 -40.907 1.00 37.28 274 THR A C 1
ATOM 2202 O O . THR A 1 274 ? 1.801 10.329 -39.970 1.00 37.28 274 THR A O 1
ATOM 2205 N N . LYS A 1 275 ? 3.048 10.259 -41.862 1.00 45.81 275 LYS A N 1
ATOM 2206 C CA . LYS A 1 275 ? 2.895 11.587 -42.460 1.00 45.81 275 LYS A CA 1
ATOM 2207 C C . LYS A 1 275 ? 1.674 12.354 -41.922 1.00 45.81 275 LYS A C 1
ATOM 2209 O O . LYS A 1 275 ? 0.641 12.392 -42.584 1.00 45.81 275 LYS A O 1
ATOM 2214 N N . SER A 1 276 ? 1.803 13.010 -40.773 1.00 37.38 276 SER A N 1
ATOM 2215 C CA . SER A 1 276 ? 0.912 14.116 -40.452 1.00 37.38 276 SER A CA 1
ATOM 2216 C C . SER A 1 276 ? 1.578 15.348 -41.029 1.00 37.38 276 SER A C 1
ATOM 2218 O O . SER A 1 276 ? 2.606 15.821 -40.543 1.00 37.38 276 SER A O 1
ATOM 2220 N N . ARG A 1 277 ? 1.054 15.759 -42.185 1.00 40.16 277 ARG A N 1
ATOM 2221 C CA . ARG A 1 277 ? 1.310 17.060 -42.787 1.00 40.16 277 ARG A CA 1
ATOM 2222 C C . ARG A 1 277 ? 1.291 18.110 -41.679 1.00 40.16 277 ARG A C 1
ATOM 2224 O O . ARG A 1 277 ? 0.340 18.182 -40.907 1.00 40.16 277 ARG A O 1
ATOM 2231 N N . GLN A 1 278 ? 2.320 18.946 -41.661 1.00 37.75 278 GLN A N 1
ATOM 2232 C CA . GLN A 1 278 ? 2.212 20.296 -41.137 1.00 37.75 278 GLN A CA 1
ATOM 2233 C C . GLN A 1 278 ? 1.035 20.979 -41.847 1.00 37.75 278 GLN A C 1
ATOM 2235 O O . GLN A 1 278 ? 1.178 21.498 -42.950 1.00 37.75 278 GLN A O 1
ATOM 2240 N N . SER A 1 279 ? -0.141 20.942 -41.234 1.00 38.12 279 SER A N 1
ATOM 2241 C CA . SER A 1 279 ? -1.129 21.995 -41.395 1.00 38.12 279 SER A CA 1
ATOM 2242 C C . SER A 1 279 ? -0.901 22.927 -40.222 1.00 38.12 279 SER A C 1
ATOM 2244 O O . SER A 1 279 ? -1.261 22.623 -39.088 1.00 38.12 279 SER A O 1
ATOM 2246 N N . ALA A 1 280 ? -0.211 24.029 -40.504 1.00 38.78 280 ALA A N 1
ATOM 2247 C CA . ALA A 1 280 ? -0.181 25.184 -39.633 1.00 38.78 280 ALA A CA 1
ATOM 2248 C C . ALA A 1 280 ? -1.630 25.543 -39.275 1.00 38.78 280 ALA A C 1
ATOM 2250 O O . ALA A 1 280 ? -2.412 25.921 -40.146 1.00 38.78 280 ALA A O 1
ATOM 2251 N N . MET A 1 281 ? -2.002 25.376 -38.006 1.00 35.00 281 MET A N 1
ATOM 2252 C CA . MET A 1 281 ? -3.186 26.032 -37.475 1.00 35.00 281 MET A CA 1
ATOM 2253 C C . MET A 1 281 ? -2.832 27.505 -37.324 1.00 35.00 281 MET A C 1
ATOM 2255 O O . MET A 1 281 ? -2.164 27.915 -36.377 1.00 35.00 281 MET A O 1
ATOM 2259 N N . SER A 1 282 ? -3.239 28.280 -38.321 1.00 38.56 282 SER A N 1
ATOM 2260 C CA . SER A 1 282 ? -3.342 29.726 -38.236 1.00 38.56 282 SER A CA 1
ATOM 2261 C C . SER A 1 282 ? -4.196 30.078 -37.019 1.00 38.56 282 SER A C 1
ATOM 2263 O O . SER A 1 282 ? -5.330 29.616 -36.891 1.00 38.56 282 SER A O 1
ATOM 2265 N N . VAL A 1 283 ? -3.638 30.887 -36.126 1.00 40.47 283 VAL A N 1
ATOM 2266 C CA . VAL A 1 283 ? -4.375 31.553 -35.050 1.00 40.47 283 VAL A CA 1
ATOM 2267 C C . VAL A 1 283 ? -5.500 32.381 -35.690 1.00 40.47 283 VAL A C 1
ATOM 2269 O O . VAL A 1 283 ? -5.199 33.180 -36.582 1.00 40.47 283 VAL A O 1
ATOM 2272 N N . PRO A 1 284 ? -6.777 32.232 -35.292 1.00 40.06 284 PRO A N 1
ATOM 2273 C CA . PRO A 1 284 ? -7.825 33.125 -35.766 1.00 40.06 284 PRO A CA 1
ATOM 2274 C C . PRO A 1 284 ? -7.590 34.520 -35.180 1.00 40.06 284 PRO A C 1
ATOM 2276 O O . PRO A 1 284 ? -7.515 34.679 -33.961 1.00 40.06 284 PRO A O 1
ATOM 2279 N N . GLN A 1 285 ? -7.461 35.535 -36.037 1.00 51.09 285 GLN A N 1
ATOM 2280 C CA . GLN A 1 285 ? -7.549 36.927 -35.598 1.00 51.09 285 GLN A CA 1
ATOM 2281 C C . GLN A 1 285 ? -8.957 37.199 -35.042 1.00 51.09 285 GLN A C 1
ATOM 2283 O O . GLN A 1 285 ? -9.937 36.761 -35.652 1.00 51.09 285 GLN A O 1
ATOM 2288 N N . PRO A 1 286 ? -9.091 37.933 -33.926 1.00 41.25 286 PRO A N 1
ATOM 2289 C CA . PRO A 1 286 ? -10.392 38.392 -33.468 1.00 41.25 286 PRO A CA 1
ATOM 2290 C C . PRO A 1 286 ? -10.948 39.455 -34.429 1.00 41.25 286 PRO A C 1
ATOM 2292 O O . PRO A 1 286 ? -10.244 40.385 -34.825 1.00 41.25 286 PRO A O 1
ATOM 2295 N N . LEU A 1 287 ? -12.217 39.291 -34.806 1.00 45.75 287 LEU A N 1
ATOM 2296 C CA . LEU A 1 287 ? -12.995 40.267 -35.571 1.00 45.75 287 LEU A CA 1
ATOM 2297 C C . LEU A 1 287 ? -13.176 41.566 -34.761 1.00 45.75 287 LEU A C 1
ATOM 2299 O O . LEU A 1 287 ? -13.355 41.498 -33.542 1.00 45.75 287 LEU A O 1
ATOM 2303 N N . PRO A 1 288 ? -13.163 42.744 -35.408 1.00 48.06 288 PRO A N 1
ATOM 2304 C CA . PRO A 1 288 ? -13.484 43.999 -34.744 1.00 48.06 288 PRO A CA 1
ATOM 2305 C C . PRO A 1 288 ? -14.975 44.043 -34.383 1.00 48.06 288 PRO A C 1
ATOM 2307 O O . PRO A 1 288 ? -15.833 43.811 -35.234 1.00 48.06 288 PRO A O 1
ATOM 2310 N N . ASN A 1 289 ? -15.268 44.360 -33.120 1.00 48.00 289 ASN A N 1
ATOM 2311 C CA . ASN A 1 289 ? -16.616 44.665 -32.646 1.00 48.00 289 ASN A CA 1
ATOM 2312 C C . ASN A 1 289 ? -17.158 45.886 -33.402 1.00 48.00 289 ASN A C 1
ATOM 2314 O O . ASN A 1 289 ? -16.704 47.010 -33.187 1.00 48.00 289 ASN A O 1
ATOM 2318 N N . ALA A 1 290 ? -18.135 45.653 -34.274 1.00 51.88 290 ALA A N 1
ATOM 2319 C CA . ALA A 1 290 ? -19.125 46.654 -34.627 1.00 51.88 290 ALA A CA 1
ATOM 2320 C C . ALA A 1 290 ? -20.180 46.629 -33.518 1.00 51.88 290 ALA A C 1
ATOM 2322 O O . ALA A 1 290 ? -20.735 45.565 -33.270 1.00 51.88 290 ALA A O 1
ATOM 2323 N N . ASP A 1 291 ? -20.319 47.742 -32.796 1.00 47.72 291 ASP A N 1
ATOM 2324 C CA . ASP A 1 291 ? -21.567 48.252 -32.203 1.00 47.72 291 ASP A CA 1
ATOM 2325 C C . ASP A 1 291 ? -21.232 49.280 -31.115 1.00 47.72 291 ASP A C 1
ATOM 2327 O O . ASP A 1 291 ? -21.149 48.958 -29.931 1.00 47.72 291 ASP A O 1
ATOM 2331 N N . GLN A 1 292 ? -21.052 50.541 -31.517 1.00 46.72 292 GLN A N 1
ATOM 2332 C CA . GLN A 1 292 ? -21.484 51.676 -30.699 1.00 46.72 292 GLN A CA 1
ATOM 2333 C C . GLN A 1 292 ? -22.116 52.731 -31.611 1.00 46.72 292 GLN A C 1
ATOM 2335 O O . GLN A 1 292 ? -21.459 53.346 -32.451 1.00 46.72 292 GLN A O 1
ATOM 2340 N N . GLU A 1 293 ? -23.429 52.855 -31.446 1.00 54.25 293 GLU A N 1
ATOM 2341 C CA . GLU A 1 293 ? -24.317 53.855 -32.027 1.00 54.25 293 GLU A CA 1
ATOM 2342 C C . GLU A 1 293 ? -23.974 55.297 -31.597 1.00 54.25 293 GLU A C 1
ATOM 2344 O O . GLU A 1 293 ? -23.258 55.515 -30.615 1.00 54.25 293 GLU A O 1
ATOM 2349 N N . PRO A 1 294 ? -24.492 56.303 -32.329 1.00 56.56 294 PRO A N 1
ATOM 2350 C CA . PRO A 1 294 ? -24.156 57.702 -32.134 1.00 56.56 294 PRO A CA 1
ATOM 2351 C C . PRO A 1 294 ? -25.062 58.355 -31.087 1.00 56.56 294 PRO A C 1
ATOM 2353 O O . PRO A 1 294 ? -26.282 58.246 -31.160 1.00 56.56 294 PRO A O 1
ATOM 2356 N N . THR A 1 295 ? -24.489 59.167 -30.196 1.00 45.66 295 THR A N 1
ATOM 2357 C CA . THR A 1 295 ? -25.286 60.123 -29.413 1.00 45.66 295 THR A CA 1
ATOM 2358 C C . THR A 1 295 ? -24.583 61.468 -29.244 1.00 45.66 295 THR A C 1
ATOM 2360 O O . THR A 1 295 ? -23.644 61.616 -28.471 1.00 45.66 295 THR A O 1
ATOM 2363 N N . SER A 1 296 ? -25.140 62.435 -29.980 1.00 51.12 296 SER A N 1
ATOM 2364 C CA . SER A 1 296 ? -25.514 63.799 -29.567 1.00 51.12 296 SER A CA 1
ATOM 2365 C C . SER A 1 296 ? -24.457 64.810 -29.091 1.00 51.12 296 SER A C 1
ATOM 2367 O O . SER A 1 296 ? -23.872 64.713 -28.018 1.00 51.12 296 SER A O 1
ATOM 2369 N N . ILE A 1 297 ? -24.386 65.883 -29.886 1.00 52.31 297 ILE A N 1
ATOM 2370 C CA . ILE A 1 297 ? -23.916 67.245 -29.585 1.00 52.31 297 ILE A CA 1
ATOM 2371 C C . ILE A 1 297 ? -24.823 67.884 -28.504 1.00 52.31 297 ILE A C 1
ATOM 2373 O O . ILE A 1 297 ? -26.032 67.639 -28.517 1.00 52.31 297 ILE A O 1
ATOM 2377 N N . PRO A 1 298 ? -24.278 68.697 -27.580 1.00 55.81 298 PRO A N 1
ATOM 2378 C CA . PRO A 1 298 ? -24.450 70.161 -27.650 1.00 55.81 298 PRO A CA 1
ATOM 2379 C C . PRO A 1 298 ? -23.102 70.878 -27.383 1.00 55.81 298 PRO A C 1
ATOM 2381 O O . PRO A 1 298 ? -22.245 70.346 -26.694 1.00 55.81 298 PRO A O 1
ATOM 2384 N N . GLY A 1 299 ? -22.771 72.054 -27.913 1.00 57.69 299 GLY A N 1
ATOM 2385 C CA . GLY A 1 299 ? -23.624 73.157 -28.330 1.00 57.69 299 GLY A CA 1
ATOM 2386 C C . GLY A 1 299 ? -23.742 74.211 -27.225 1.00 57.69 299 GLY A C 1
ATOM 2387 O O . GLY A 1 299 ? -24.842 74.388 -26.714 1.00 57.69 299 GLY A O 1
ATOM 2388 N N . SER A 1 300 ? -22.631 74.860 -26.844 1.00 53.56 300 SER A N 1
ATOM 2389 C CA . SER A 1 300 ? -22.481 76.269 -26.400 1.00 53.56 300 SER A CA 1
ATOM 2390 C C . SER A 1 300 ? -21.013 76.561 -26.100 1.00 53.56 300 SER A C 1
ATOM 2392 O O . SER A 1 300 ? -20.398 75.731 -25.396 1.00 53.56 300 SER A O 1
#

pLDDT: mean 72.0, std 24.12, range [28.78, 97.06]

Sequence (300 aa):
MEIRNKGKKKAFGKRVCDNARSKKPSYKNEKIPSDQNIETLAVAEPKTPLSKSVLKSGRLEGWKLPSQVFRGLSIQELDHFYVYLEHTHQIIRLLDKPENNILFLLTTNTISPDRKIKVLSDWAKSEDGRSLCNRMLKDISCVQKREQLALTVVAWMSYRQLVPDQLDGFDQPITGSYLGDLDAHLDGEPLGNSGIVGLRMGFSLLRVLNSYEGRFRDLINCLGTAFDLETPLLHLWDGLSDQYWSRRIMGQPHESAMEEVSQLQMPNFRRDKTKSRQSAMSVPQPLPNADQEPTSIPGS

Foldseek 3Di:
DDDDDDDDDDDDDDDDDDDDDDDDDDDDDDDDDDDDDDDDPDPDDPPDPPPPDDPPVVPCPLQPDDPLLVVLDDPVLVVVLVVLLVVLCVVCVVQPHNVCSLLLSLLQQLLDPVCPPVSLLVVCPDPVVVVLLLVLLLVCQFFDALLVNLSSLLSNLSSCVSVPFPCLPDLADPCQALLVVSVCVSVVHPRRNVNNSSLLLNLLLLVLLVVPPCPCVSSSVSNVSSNPDDNDDDDPRNQCSNQLNNVSNVGDGNVVSVVVSVPDDPPPPDPPPPDPDPPPPDDDDDDDDPDDDDDDDDDD

Secondary structure (DSSP, 8-state):
--------PPPP----------PPPP----PPPP----------------------TTSSTT----HHHHHHS-HHHHHHHHHHHHHHHHH-GGG--GGGHHHHHHHHGGG-GGG--HHHHHHHTSHHHHHHHHHHHHHHHS---HHHHHHHHHHHHHHHHHS--TTTT--S-SSSSHHHHHHHHHHT---S-HHHHHHHHHHHHHHHHHHSTTTTHHHHHHHHTTT-SSS-PPPGGGTTHHHHHHHHHTT--HHHHHHHHHTS-----------------PPPPPPP------------